Protein AF-A0ABD4UKK7-F1 (afdb_monomer)

Sequence (239 aa):
MRRLYPVPFRMIEEGQQFKKWQWIEVRVEKANKDHRPESHKLYVDTISCGDVIDTKKEWATRWEWLGKIPTFDSFDAVEAGRLGDSLSIALLRPKRLLGLEITKARNQEWTEEEKDKLMREQMQGDLFSEAEAKRQVVGLRKVPFDFYYRYVCDTPEGEKEHKHKIVDWEAGALFWNCRRSHGVTWEAPFRAKLEESLGGKDLMFLMGNQHRFQDQWLIISLVYPPKRKQVEVGQGLLF

Solvent-accessible surface area (backbone atoms only — not comparable to full-atom values): 13974 Å² total; per-residue (Å²): 128,76,42,70,54,88,71,60,67,89,74,50,56,78,81,46,62,74,58,90,57,42,44,68,48,62,51,69,45,78,38,90,90,44,87,53,90,38,37,23,38,67,46,74,93,51,40,40,68,57,62,66,63,58,64,62,79,73,27,51,71,49,46,64,58,54,70,72,43,60,70,36,50,28,69,68,58,52,51,50,37,29,76,74,70,63,49,53,62,34,36,38,35,54,73,41,80,75,46,78,46,79,44,76,29,96,61,43,61,82,48,71,70,56,50,54,49,50,38,58,58,52,38,65,79,76,80,50,55,73,69,59,33,50,56,52,58,74,68,58,80,60,66,45,52,42,42,27,42,34,30,30,20,57,48,99,93,40,82,43,80,48,74,39,43,54,68,26,64,67,59,55,53,46,48,54,50,28,36,70,77,47,48,93,62,19,61,60,68,43,44,45,58,75,56,59,70,41,76,74,31,48,56,30,32,36,36,33,40,38,92,92,44,63,89,46,62,28,29,52,34,86,44,61,51,62,59,75,76,79,75,78,78,70,91,74,80,95,124

pLDDT: mean 87.72, std 12.03, range [37.38, 97.81]

Nearest PDB structures (foldseek):
  4gop-assembly2_Z  TM=3.112E-01  e=4.655E-03  Mycosarcoma maydis
  1l1o-assembly1_C  TM=4.024E-01  e=1.567E-01  Homo sapiens
  8rk2-assembly1_A  TM=3.736E-01  e=7.830E-01  Homo sapiens
  4p2j-assembly2_B  TM=4.255E-01  e=5.273E+00  Mus musculus
  9g6k-assembly1_LM  TM=1.907E-01  e=2.289E+00  Toxoplasma gondii

Organism: NCBI:txid95486

Secondary structure (DSSP, 8-state):
--EEPPP-TTTS-GGG---TTEEEE--EEE-TT---TTEEEE-GGG-EEEEE---HHHHHHHHHHHTTS-EES-HHHHHHHHHHH---EEEE--SEEEEEEEEE-SSSS--HHHHHHHHHHHTTTS-S-HHHHHHHHHTPPPPSEEEEEEEEEEETTEEEEEEEEE--HHHHHHHHHHHHHHGGGTHHHHHHHHTGGGTTB--EEEEEE-SS-TT-EEEEEEE-PBPPPP---------

Structure (mmCIF, N/CA/C/O backbone):
data_AF-A0ABD4UKK7-F1
#
_entry.id   AF-A0ABD4UKK7-F1
#
loop_
_atom_site.group_PDB
_atom_site.id
_atom_site.type_symbol
_atom_site.label_atom_id
_atom_site.label_alt_id
_atom_site.label_comp_id
_atom_site.label_asym_id
_atom_site.label_entity_id
_atom_site.label_seq_id
_atom_site.pdbx_PDB_ins_code
_atom_site.Cartn_x
_atom_site.Cartn_y
_atom_site.Cartn_z
_atom_site.occupancy
_atom_site.B_iso_or_equiv
_atom_site.auth_seq_id
_atom_site.auth_comp_id
_atom_site.auth_asym_id
_atom_site.auth_atom_id
_atom_site.pdbx_PDB_model_num
ATOM 1 N N . MET A 1 1 ? -13.035 -8.186 -11.129 1.00 82.75 1 MET A N 1
ATOM 2 C CA . MET A 1 1 ? -12.421 -7.669 -9.883 1.00 82.75 1 MET A CA 1
ATOM 3 C C . MET A 1 1 ? -13.412 -6.753 -9.171 1.00 82.75 1 MET A C 1
ATOM 5 O O . MET A 1 1 ? -14.257 -6.178 -9.847 1.00 82.75 1 MET A O 1
ATOM 9 N N . ARG A 1 2 ? -13.346 -6.633 -7.840 1.00 86.75 2 ARG A N 1
ATOM 10 C CA . ARG A 1 2 ? -14.145 -5.685 -7.045 1.00 86.75 2 ARG A CA 1
ATOM 11 C C . ARG A 1 2 ? -13.208 -4.852 -6.165 1.00 86.75 2 ARG A C 1
ATOM 13 O O . ARG A 1 2 ? -12.260 -5.403 -5.614 1.00 86.75 2 ARG A O 1
ATOM 20 N N . ARG A 1 3 ? -13.479 -3.555 -6.032 1.00 88.06 3 ARG A N 1
ATOM 21 C CA . ARG A 1 3 ? -12.859 -2.645 -5.066 1.00 88.06 3 ARG A CA 1
ATOM 22 C C . ARG A 1 3 ? -13.890 -2.345 -3.996 1.00 88.06 3 ARG A C 1
ATOM 24 O O . ARG A 1 3 ? -14.946 -1.787 -4.285 1.00 88.06 3 ARG A O 1
ATOM 31 N N . LEU A 1 4 ? -13.583 -2.737 -2.772 1.00 89.06 4 LEU A N 1
ATOM 32 C CA . LEU A 1 4 ? -14.431 -2.434 -1.633 1.00 89.06 4 LEU A CA 1
ATOM 33 C C . LEU A 1 4 ? -14.040 -1.068 -1.071 1.00 89.06 4 LEU A C 1
ATOM 35 O O . LEU A 1 4 ? -12.865 -0.690 -1.087 1.00 89.06 4 LEU A O 1
ATOM 39 N N . TYR A 1 5 ? -15.034 -0.318 -0.607 1.00 85.94 5 TYR A N 1
ATOM 40 C CA . TYR A 1 5 ? -14.802 0.879 0.192 1.00 85.94 5 TYR A CA 1
ATOM 41 C C . TYR A 1 5 ? -13.987 0.531 1.448 1.00 85.94 5 TYR A C 1
ATOM 43 O O . TYR A 1 5 ? -13.983 -0.631 1.867 1.00 85.94 5 TYR A O 1
ATOM 51 N N . PRO A 1 6 ? -13.267 1.508 2.034 1.00 84.31 6 PRO A N 1
ATOM 52 C CA . PRO A 1 6 ? -12.451 1.265 3.216 1.00 84.31 6 PRO A CA 1
ATOM 53 C C . PRO A 1 6 ? -13.247 0.563 4.317 1.00 84.31 6 PRO A C 1
ATOM 55 O O . PRO A 1 6 ? -14.305 1.033 4.726 1.00 84.31 6 PRO A O 1
ATOM 58 N N . VAL A 1 7 ? -12.722 -0.565 4.790 1.00 84.75 7 VAL A N 1
ATOM 59 C CA . VAL A 1 7 ? -13.310 -1.311 5.902 1.00 84.75 7 VAL A CA 1
ATOM 60 C C . VAL A 1 7 ? -12.821 -0.672 7.204 1.00 84.75 7 VAL A C 1
ATOM 62 O O . VAL A 1 7 ? -11.601 -0.556 7.371 1.00 84.75 7 VAL A O 1
ATOM 65 N N . PRO A 1 8 ? -13.702 -0.288 8.148 1.00 82.50 8 PRO A N 1
ATOM 66 C CA . PRO A 1 8 ? -13.316 0.132 9.496 1.00 82.50 8 PRO A CA 1
ATOM 67 C C . PRO A 1 8 ? -12.806 -1.075 10.308 1.00 82.50 8 PRO A C 1
ATOM 69 O O . PRO A 1 8 ? -13.387 -1.491 11.301 1.00 82.50 8 PRO A O 1
ATOM 72 N N . PHE A 1 9 ? -11.684 -1.654 9.879 1.00 84.75 9 PHE A N 1
ATOM 73 C CA . PHE A 1 9 ? -11.181 -2.968 10.294 1.00 84.75 9 PHE A CA 1
ATOM 74 C C . PHE A 1 9 ? -10.892 -3.098 11.798 1.00 84.75 9 PHE A C 1
ATOM 76 O O . PHE A 1 9 ? -10.851 -4.198 12.327 1.00 84.75 9 PHE A O 1
ATOM 83 N N . ARG A 1 10 ? -10.690 -1.984 12.510 1.00 79.56 10 ARG A N 1
ATOM 84 C CA . ARG A 1 10 ? -10.499 -1.988 13.974 1.00 79.56 10 ARG A CA 1
ATOM 85 C C . ARG A 1 10 ? -11.805 -2.069 14.765 1.00 79.56 10 ARG A C 1
ATOM 87 O O . ARG A 1 10 ? -11.752 -2.273 15.971 1.00 79.56 10 ARG A O 1
ATOM 94 N N . MET A 1 11 ? -12.931 -1.810 14.107 1.00 77.44 11 MET A N 1
ATOM 95 C CA . MET A 1 11 ? -14.256 -1.726 14.721 1.00 77.44 11 MET A CA 1
ATOM 96 C C . MET A 1 11 ? -15.079 -2.990 14.484 1.00 77.44 11 MET A C 1
ATOM 98 O O . MET A 1 11 ? -16.043 -3.222 15.199 1.00 77.44 11 MET A O 1
ATOM 102 N N . ILE A 1 12 ? -14.697 -3.805 13.499 1.00 82.19 12 ILE A N 1
ATOM 103 C CA . ILE A 1 12 ? -15.350 -5.089 13.242 1.00 82.19 12 ILE A CA 1
ATOM 104 C C . ILE A 1 12 ? -14.977 -6.100 14.331 1.00 82.19 12 ILE A C 1
ATOM 106 O O . ILE A 1 12 ? -13.854 -6.081 14.854 1.00 82.19 12 ILE A O 1
ATOM 110 N N . GLU A 1 13 ? -15.922 -6.982 14.649 1.00 79.81 13 GLU A N 1
ATOM 111 C CA . GLU A 1 13 ? -15.752 -8.030 15.653 1.00 79.81 13 GLU A CA 1
ATOM 112 C C . GLU A 1 13 ? -14.561 -8.937 15.311 1.00 79.81 13 GLU A C 1
ATOM 114 O O . GLU A 1 13 ? -14.240 -9.155 14.142 1.00 79.81 13 GLU A O 1
ATOM 119 N N . GLU A 1 14 ? -13.897 -9.494 16.326 1.00 74.38 14 GLU A N 1
ATOM 120 C CA . GLU A 1 14 ? -12.661 -10.270 16.137 1.00 74.38 14 GLU A CA 1
ATOM 121 C C . GLU A 1 14 ? -12.851 -11.467 15.183 1.00 74.38 14 GLU A C 1
ATOM 123 O O . GLU A 1 14 ? -11.971 -11.755 14.374 1.00 74.38 14 GLU A O 1
ATOM 128 N N . GLY A 1 15 ? -14.030 -12.102 15.188 1.00 78.38 15 GLY A N 1
ATOM 129 C CA . GLY A 1 15 ? -14.378 -13.191 14.263 1.00 78.38 15 GLY A CA 1
ATOM 130 C C . GLY A 1 15 ? -14.580 -12.760 12.802 1.00 78.38 15 GLY A C 1
ATOM 131 O O . GLY A 1 15 ? -14.523 -13.596 11.901 1.00 78.38 15 GLY A O 1
ATOM 132 N N . GLN A 1 16 ? -14.777 -11.464 12.556 1.00 84.81 16 GLN A N 1
ATOM 133 C CA . GLN A 1 16 ? -14.992 -10.873 11.230 1.00 84.81 16 GLN A CA 1
ATOM 134 C C . GLN A 1 16 ? -13.714 -10.240 10.658 1.00 84.81 16 GLN A C 1
ATOM 136 O O . GLN A 1 16 ? -13.678 -9.827 9.497 1.00 84.81 16 GLN A O 1
ATOM 141 N N . GLN A 1 17 ? -12.639 -10.173 11.450 1.00 90.19 17 GLN A N 1
ATOM 142 C CA . GLN A 1 17 ? -11.341 -9.688 10.993 1.00 90.19 17 GLN A CA 1
ATOM 143 C C . GLN A 1 17 ? -10.663 -10.720 10.088 1.00 90.19 17 GLN A C 1
ATOM 145 O O . GLN A 1 17 ? -10.325 -11.831 10.494 1.00 90.19 17 GLN A O 1
ATOM 150 N N . PHE A 1 18 ? -10.419 -10.321 8.844 1.00 92.31 18 PHE A N 1
ATOM 151 C CA . PHE A 1 18 ? -9.790 -11.152 7.822 1.00 92.31 18 PHE A CA 1
ATOM 152 C C . PHE A 1 18 ? -8.331 -10.764 7.560 1.00 92.31 18 PHE A C 1
ATOM 154 O O . PHE A 1 18 ? -7.875 -9.651 7.822 1.00 92.31 18 PHE A O 1
ATOM 161 N N . LYS A 1 19 ? -7.572 -11.696 6.988 1.00 91.19 19 LYS A N 1
ATOM 162 C CA . LYS A 1 19 ? -6.157 -11.522 6.642 1.00 91.19 19 LYS A CA 1
ATOM 163 C C . LYS A 1 19 ? -5.991 -11.195 5.158 1.00 91.19 19 LYS A C 1
ATOM 165 O O . LYS A 1 19 ? -6.833 -11.523 4.323 1.00 91.19 19 LYS A O 1
ATOM 170 N N . LYS A 1 20 ? -4.849 -10.599 4.798 1.00 90.69 20 LYS A N 1
ATOM 171 C CA . LYS A 1 20 ? -4.421 -10.501 3.393 1.00 90.69 20 LYS A CA 1
ATOM 172 C C . LYS A 1 20 ? -4.344 -11.918 2.813 1.00 90.69 20 LYS A C 1
ATOM 174 O O . LYS A 1 20 ? -3.756 -12.793 3.446 1.00 90.69 20 LYS A O 1
ATOM 179 N N . TRP A 1 21 ? -4.888 -12.117 1.611 1.00 93.44 21 TRP A N 1
ATOM 180 C CA . TRP A 1 21 ? -5.013 -13.435 0.972 1.00 93.44 21 TRP A CA 1
ATOM 181 C C . TRP A 1 21 ? -5.929 -14.411 1.720 1.00 93.44 21 TRP A C 1
ATOM 183 O O . TRP A 1 21 ? -5.573 -15.570 1.902 1.00 93.44 21 TRP A O 1
ATOM 193 N N . GLN A 1 22 ? -7.111 -13.963 2.133 1.00 94.94 22 GLN A N 1
ATOM 194 C CA . GLN A 1 22 ? -8.144 -14.817 2.714 1.00 94.94 22 GLN A CA 1
ATOM 195 C C . GLN A 1 22 ? -9.453 -14.658 1.949 1.00 94.94 22 GLN A C 1
ATOM 197 O O . GLN A 1 22 ? -9.801 -13.551 1.534 1.00 94.94 22 GLN A O 1
ATOM 202 N N . TRP A 1 23 ? -10.163 -15.764 1.753 1.00 95.12 23 TRP A N 1
ATOM 203 C CA . TRP A 1 23 ? -11.525 -15.724 1.248 1.00 95.12 23 TRP A CA 1
ATOM 204 C C . TRP A 1 23 ? -12.441 -15.048 2.256 1.00 95.12 23 TRP A C 1
ATOM 206 O O . TRP A 1 23 ? -12.382 -15.340 3.448 1.00 95.12 23 TRP A O 1
ATOM 216 N N . ILE A 1 24 ? -13.303 -14.167 1.761 1.00 94.62 24 ILE A N 1
ATOM 217 C CA . ILE A 1 24 ? -14.408 -13.622 2.538 1.00 94.62 24 ILE A CA 1
ATOM 218 C C . ILE A 1 24 ? -15.692 -13.755 1.733 1.00 94.62 24 ILE A C 1
ATOM 220 O O . ILE A 1 24 ? -15.701 -13.530 0.519 1.00 94.62 24 ILE A O 1
ATOM 224 N N . GLU A 1 25 ? -16.768 -14.093 2.422 1.00 95.31 25 GLU A N 1
ATOM 225 C CA . GLU A 1 25 ? -18.124 -13.888 1.941 1.00 95.31 25 GLU A CA 1
ATOM 226 C C . GLU A 1 25 ? -18.667 -12.633 2.618 1.00 95.31 25 GLU A C 1
ATOM 228 O O . GLU A 1 25 ? -18.529 -12.461 3.827 1.00 95.31 25 GLU A O 1
ATOM 233 N N . VAL A 1 26 ? -19.205 -11.705 1.830 1.00 94.06 26 VAL A N 1
ATOM 234 C CA . VAL A 1 26 ? -19.702 -10.429 2.344 1.00 94.06 26 VAL A CA 1
ATOM 235 C C . VAL A 1 26 ? -20.765 -9.879 1.409 1.00 94.06 26 VAL A C 1
ATOM 237 O O . VAL A 1 26 ? -20.642 -9.956 0.181 1.00 94.06 26 VAL A O 1
ATOM 240 N N . ARG A 1 27 ? -21.814 -9.289 1.982 1.00 93.62 27 ARG A N 1
ATOM 241 C CA . ARG A 1 27 ? -22.816 -8.570 1.203 1.00 93.62 27 ARG A CA 1
ATOM 242 C C . ARG A 1 27 ? -22.232 -7.243 0.734 1.00 93.62 27 ARG A C 1
ATOM 244 O O . ARG A 1 27 ? -21.638 -6.495 1.511 1.00 93.62 27 ARG A O 1
ATOM 251 N N . VAL A 1 28 ? -22.446 -6.931 -0.539 1.00 93.19 28 VAL A N 1
ATOM 252 C CA . VAL A 1 28 ? -21.979 -5.686 -1.149 1.00 93.19 28 VAL A CA 1
ATOM 253 C C . VAL A 1 28 ? -23.100 -4.976 -1.890 1.00 93.19 28 VAL A C 1
ATOM 255 O O . VAL A 1 28 ? -23.977 -5.617 -2.465 1.00 93.19 28 VAL A O 1
ATOM 258 N N . GLU A 1 29 ? -23.038 -3.649 -1.915 1.00 91.94 29 GLU A N 1
ATOM 259 C CA . GLU A 1 29 ? -23.894 -2.796 -2.740 1.00 91.94 29 GLU A CA 1
ATOM 260 C C . GLU A 1 29 ? -23.041 -1.942 -3.683 1.00 91.94 29 GLU A C 1
ATOM 262 O O . GLU A 1 29 ? -21.890 -1.599 -3.384 1.00 91.94 29 GLU A O 1
ATOM 267 N N . LYS A 1 30 ? -23.584 -1.590 -4.851 1.00 90.75 30 LYS A N 1
ATOM 268 C CA . LYS A 1 30 ? -22.881 -0.713 -5.789 1.00 90.75 30 LYS A CA 1
ATOM 269 C C . LYS A 1 30 ? -22.710 0.675 -5.162 1.00 90.75 30 LYS A C 1
ATOM 271 O O . LYS A 1 30 ? -23.630 1.215 -4.558 1.00 90.75 30 LYS A O 1
ATOM 276 N N . ALA A 1 31 ? -21.522 1.263 -5.293 1.00 87.38 31 ALA A N 1
ATOM 277 C CA . ALA A 1 31 ? -21.276 2.593 -4.755 1.00 87.38 31 ALA A CA 1
ATOM 278 C C . ALA A 1 31 ? -21.966 3.676 -5.605 1.00 87.38 31 ALA A C 1
ATOM 280 O O . ALA A 1 31 ? -21.637 3.855 -6.772 1.00 87.38 31 ALA A O 1
ATOM 281 N N . ASN A 1 32 ? -22.870 4.452 -5.001 1.00 83.69 32 ASN A N 1
ATOM 282 C CA . ASN A 1 32 ? -23.632 5.489 -5.719 1.00 83.69 32 ASN A CA 1
ATOM 283 C C . ASN A 1 32 ? -22.814 6.740 -6.071 1.00 83.69 32 ASN A C 1
ATOM 285 O O . ASN A 1 32 ? -23.215 7.522 -6.923 1.00 83.69 32 ASN A O 1
ATOM 289 N N . LYS A 1 33 ? -21.703 6.977 -5.363 1.00 83.62 33 LYS A N 1
ATOM 290 C CA . LYS A 1 33 ? -20.885 8.193 -5.512 1.00 83.62 33 LYS A CA 1
ATOM 291 C C . LYS A 1 33 ? -19.563 7.948 -6.230 1.00 83.62 33 LYS A C 1
ATOM 293 O O . LYS A 1 33 ? -18.830 8.907 -6.408 1.00 83.62 33 LYS A O 1
ATOM 298 N N . ASP A 1 34 ? -19.262 6.701 -6.587 1.00 83.12 34 ASP A N 1
ATOM 299 C CA . ASP A 1 34 ? -18.015 6.298 -7.231 1.00 83.12 34 ASP A CA 1
ATOM 300 C C . ASP A 1 34 ? -18.321 5.483 -8.485 1.00 83.12 34 ASP A C 1
ATOM 302 O O . ASP A 1 34 ? -18.739 4.326 -8.417 1.00 83.12 34 ASP A O 1
ATOM 306 N N . HIS A 1 35 ? -18.119 6.127 -9.634 1.00 82.25 35 HIS A N 1
ATOM 307 C CA . HIS A 1 35 ? -18.494 5.617 -10.951 1.00 82.25 35 HIS A CA 1
ATOM 308 C C . HIS A 1 35 ? -17.575 4.505 -11.465 1.00 82.25 35 HIS A C 1
ATOM 310 O O . HIS A 1 35 ? -17.851 3.926 -12.514 1.00 82.25 35 HIS A O 1
ATOM 316 N N . ARG A 1 36 ? -16.500 4.172 -10.741 1.00 85.38 36 ARG A N 1
ATOM 317 C CA . ARG A 1 36 ? -15.620 3.072 -11.133 1.00 85.38 36 ARG A CA 1
ATOM 318 C C . ARG A 1 36 ? -16.396 1.748 -11.107 1.00 85.38 36 ARG A C 1
ATOM 320 O O . ARG A 1 36 ? -17.086 1.457 -10.118 1.00 85.38 36 ARG A O 1
ATOM 327 N N . PRO A 1 37 ? -16.349 0.928 -12.171 1.00 79.88 37 PRO A N 1
ATOM 328 C CA . PRO A 1 37 ? -17.217 -0.245 -12.328 1.00 79.88 37 PRO A CA 1
ATOM 329 C C . PRO A 1 37 ? -17.016 -1.289 -11.220 1.00 79.88 37 PRO A C 1
ATOM 331 O O . PRO A 1 37 ? -17.957 -1.973 -10.805 1.00 79.88 37 PRO A O 1
ATOM 334 N N . GLU A 1 38 ? -15.822 -1.352 -10.649 1.00 85.19 38 GLU A N 1
ATOM 335 C CA . GLU A 1 38 ? -15.450 -2.261 -9.580 1.00 85.19 38 GLU A CA 1
ATOM 336 C C . GLU A 1 38 ? -15.785 -1.747 -8.170 1.00 85.19 38 GLU A C 1
ATOM 338 O O . GLU A 1 38 ? -15.781 -2.561 -7.248 1.00 85.19 38 GLU A O 1
ATOM 343 N N . SER A 1 39 ? -16.131 -0.466 -7.980 1.00 89.38 39 SER A N 1
ATOM 344 C CA . SER A 1 39 ? -16.380 0.132 -6.656 1.00 89.38 39 SER A CA 1
ATOM 345 C C . SER A 1 39 ? -17.702 -0.298 -6.019 1.00 89.38 39 SER A C 1
ATOM 347 O O . SER A 1 39 ? -18.772 -0.122 -6.612 1.00 89.38 39 SER A O 1
ATOM 349 N N . HIS A 1 40 ? -17.615 -0.851 -4.808 1.00 91.50 40 HIS A N 1
ATOM 350 C CA . HIS A 1 40 ? -18.738 -1.339 -4.004 1.00 91.50 40 HIS A CA 1
ATOM 351 C C . HIS A 1 40 ? -18.561 -0.944 -2.539 1.00 91.50 40 HIS A C 1
ATOM 353 O O . HIS A 1 40 ? -17.442 -0.914 -2.024 1.00 91.50 40 HIS A O 1
ATOM 359 N N . LYS A 1 41 ? -19.670 -0.688 -1.853 1.00 89.38 41 LYS A N 1
ATOM 360 C CA . LYS A 1 41 ? -19.700 -0.669 -0.391 1.00 89.38 41 LYS A CA 1
ATOM 361 C C . LYS A 1 41 ? -19.977 -2.076 0.122 1.00 89.38 41 LYS A C 1
ATOM 363 O O . LYS A 1 41 ? -20.521 -2.906 -0.605 1.00 89.38 41 LYS A O 1
ATOM 368 N N . LEU A 1 42 ? -19.594 -2.329 1.362 1.00 89.31 42 LEU A N 1
ATOM 369 C CA . LEU A 1 42 ? -19.778 -3.607 2.034 1.00 89.31 42 LEU A CA 1
ATOM 370 C C . LEU A 1 42 ? -20.538 -3.414 3.345 1.00 89.31 42 LEU A C 1
ATOM 372 O O . LEU A 1 42 ? -20.393 -2.377 3.990 1.00 89.31 42 LEU A O 1
ATOM 376 N N . TYR A 1 43 ? -21.295 -4.434 3.735 1.00 88.44 43 TYR A N 1
ATOM 377 C CA . TYR A 1 43 ? -21.940 -4.518 5.044 1.00 88.44 43 TYR A CA 1
ATOM 378 C C . TYR A 1 43 ? -21.038 -5.341 5.961 1.00 88.44 43 TYR A C 1
ATOM 380 O O . TYR A 1 43 ? -20.931 -6.559 5.806 1.00 88.44 43 TYR A O 1
ATOM 388 N N . VAL A 1 44 ? -20.287 -4.667 6.833 1.00 86.38 44 VAL A N 1
ATOM 389 C CA . VAL A 1 44 ? -19.189 -5.301 7.583 1.00 86.38 44 VAL A CA 1
ATOM 390 C C . VAL A 1 44 ? -19.667 -6.349 8.591 1.00 86.38 44 VAL A C 1
ATOM 392 O O . VAL A 1 44 ? -18.958 -7.317 8.835 1.00 86.38 44 VAL A O 1
ATOM 395 N N . ASP A 1 45 ? -20.894 -6.207 9.084 1.00 85.81 45 ASP A N 1
ATOM 396 C CA . ASP A 1 45 ? -21.615 -7.160 9.933 1.00 85.81 45 ASP A CA 1
ATOM 397 C C . ASP A 1 45 ? -21.946 -8.483 9.220 1.00 85.81 45 ASP A C 1
ATOM 399 O O . ASP A 1 45 ? -22.286 -9.469 9.867 1.00 85.81 45 ASP A O 1
ATOM 403 N N . THR A 1 46 ? -21.813 -8.534 7.891 1.00 90.81 46 THR A N 1
ATOM 404 C CA . THR A 1 46 ? -22.062 -9.737 7.079 1.00 90.81 46 THR A CA 1
ATOM 405 C C . THR A 1 46 ? -20.792 -10.484 6.678 1.00 90.81 46 THR A C 1
ATOM 407 O O . THR A 1 46 ? -20.872 -11.445 5.914 1.00 90.81 46 THR A O 1
ATOM 410 N N . ILE A 1 47 ? -19.619 -10.038 7.141 1.00 92.44 47 ILE A N 1
ATOM 411 C CA . ILE A 1 47 ? -18.347 -10.671 6.787 1.00 92.44 47 ILE A CA 1
ATOM 412 C C . ILE A 1 47 ? -18.267 -12.058 7.430 1.00 92.44 47 ILE A C 1
ATOM 414 O O . ILE A 1 47 ? -18.342 -12.199 8.649 1.00 92.44 47 ILE A O 1
ATOM 418 N N . SER A 1 48 ? -18.037 -13.065 6.592 1.00 93.75 48 SER A N 1
ATOM 419 C CA . SER A 1 48 ? -17.672 -14.421 6.991 1.00 93.75 48 SER A CA 1
ATOM 420 C C . SER A 1 48 ? -16.309 -14.781 6.406 1.00 93.75 48 SER A C 1
ATOM 422 O O . SER A 1 48 ? -16.080 -14.661 5.199 1.00 93.75 48 SER A O 1
ATOM 424 N N . CYS A 1 49 ? -15.386 -15.196 7.270 1.00 95.06 49 CYS A N 1
ATOM 425 C CA . CYS A 1 49 ? -14.017 -15.535 6.902 1.00 95.06 49 CYS A CA 1
ATOM 426 C C . CYS A 1 49 ? -13.909 -17.001 6.465 1.00 95.06 49 CYS A C 1
ATOM 428 O O . CYS A 1 49 ? -14.191 -17.910 7.242 1.00 95.06 49 CYS A O 1
ATOM 430 N N . GLY A 1 50 ? -13.436 -17.225 5.242 1.00 94.56 50 GLY A N 1
ATOM 431 C CA . GLY A 1 50 ? -13.110 -18.545 4.709 1.00 94.56 50 GLY A CA 1
ATOM 432 C C . GLY A 1 50 ? -11.616 -18.863 4.783 1.00 94.56 50 GLY A C 1
ATOM 433 O O . GLY A 1 50 ? -10.864 -18.315 5.599 1.00 94.56 50 GLY A O 1
ATOM 434 N N . ASP A 1 51 ? -11.176 -19.743 3.885 1.00 95.25 51 ASP A N 1
ATOM 435 C CA . ASP A 1 51 ? -9.800 -20.230 3.843 1.00 95.25 51 ASP A CA 1
ATOM 436 C C . ASP A 1 51 ? -8.784 -19.156 3.441 1.00 95.25 51 ASP A C 1
ATOM 438 O O . ASP A 1 51 ? -9.023 -18.290 2.593 1.00 95.25 51 ASP A O 1
ATOM 442 N N . VAL A 1 52 ? -7.587 -19.255 4.020 1.00 95.69 52 VAL A N 1
ATOM 443 C CA . VAL A 1 52 ? -6.428 -18.455 3.614 1.00 95.69 52 VAL A CA 1
ATOM 444 C C . VAL A 1 52 ? -5.804 -19.077 2.368 1.00 95.69 52 VAL A C 1
ATOM 446 O O . VAL A 1 52 ? -5.431 -20.248 2.360 1.00 95.69 52 VAL A O 1
ATOM 449 N N . ILE A 1 53 ? -5.615 -18.268 1.328 1.00 94.00 53 ILE A N 1
ATOM 450 C CA . ILE A 1 53 ? -4.854 -18.647 0.140 1.00 94.00 53 ILE A CA 1
ATOM 451 C C . ILE A 1 53 ? -3.375 -18.674 0.533 1.00 94.00 53 ILE A C 1
ATOM 453 O O . ILE A 1 53 ? -2.723 -17.632 0.689 1.00 94.00 53 ILE A O 1
ATOM 457 N N . ASP A 1 54 ? -2.851 -19.879 0.740 1.00 91.81 54 ASP A N 1
ATOM 458 C CA . ASP A 1 54 ? -1.492 -20.078 1.227 1.00 91.81 54 ASP A CA 1
ATOM 459 C C . ASP A 1 54 ? -0.413 -19.719 0.183 1.00 91.81 54 ASP A C 1
ATOM 461 O O . ASP A 1 54 ? -0.685 -19.339 -0.958 1.00 91.81 54 ASP A O 1
ATOM 465 N N . THR A 1 55 ? 0.843 -19.731 0.624 1.00 90.00 55 THR A N 1
ATOM 466 C CA . THR A 1 55 ? 2.020 -19.405 -0.191 1.00 90.00 55 THR A CA 1
ATOM 467 C C . THR A 1 55 ? 2.749 -20.645 -0.712 1.00 90.00 55 THR A C 1
ATOM 469 O O . THR A 1 55 ? 3.850 -20.509 -1.257 1.00 90.00 55 THR A O 1
ATOM 472 N N . LYS A 1 56 ? 2.188 -21.852 -0.538 1.00 88.00 56 LYS A N 1
ATOM 473 C CA . LYS A 1 56 ? 2.842 -23.107 -0.932 1.00 88.00 56 LYS A CA 1
ATOM 474 C C . LYS A 1 56 ? 3.044 -23.153 -2.444 1.00 88.00 56 LYS A C 1
ATOM 476 O O . LYS A 1 56 ? 2.399 -22.430 -3.203 1.00 88.00 56 LYS A O 1
ATOM 481 N N . LYS A 1 57 ? 3.965 -24.026 -2.870 1.00 86.19 57 LYS A N 1
ATOM 482 C CA . LYS A 1 57 ? 4.340 -24.205 -4.284 1.00 86.19 57 LYS A CA 1
ATOM 483 C C . LYS A 1 57 ? 4.629 -22.858 -4.964 1.00 86.19 57 LYS A C 1
ATOM 485 O O . LYS A 1 57 ? 4.054 -22.548 -5.999 1.00 86.19 57 LYS A O 1
ATOM 490 N N . GLU A 1 58 ? 5.453 -22.029 -4.318 1.00 85.31 58 GLU A N 1
ATOM 491 C CA . GLU A 1 58 ? 5.874 -20.724 -4.852 1.00 85.31 58 GLU A CA 1
ATOM 492 C C . GLU A 1 58 ? 4.695 -19.821 -5.261 1.00 85.31 58 GLU A C 1
ATOM 494 O O . GLU A 1 58 ? 4.698 -19.207 -6.327 1.00 85.31 58 GLU A O 1
ATOM 499 N N . TRP A 1 59 ? 3.674 -19.734 -4.399 1.00 90.75 59 TRP A N 1
ATOM 500 C CA . TRP A 1 59 ? 2.473 -18.916 -4.618 1.00 90.75 59 TRP A CA 1
ATOM 501 C C . TRP A 1 59 ? 1.580 -19.379 -5.783 1.00 90.75 59 TRP A C 1
ATOM 503 O O . TRP A 1 59 ? 0.819 -18.563 -6.300 1.00 90.75 59 TRP A O 1
ATOM 513 N N . ALA A 1 60 ? 1.622 -20.651 -6.197 1.00 89.25 60 ALA A N 1
ATOM 514 C CA . ALA A 1 60 ? 0.845 -21.161 -7.337 1.00 89.25 60 ALA A CA 1
ATOM 515 C C . ALA A 1 60 ? -0.623 -20.682 -7.344 1.00 89.25 60 ALA A C 1
ATOM 517 O O . ALA A 1 60 ? -1.044 -20.024 -8.293 1.00 89.25 60 ALA A O 1
ATOM 518 N N . THR A 1 61 ? -1.362 -20.891 -6.249 1.00 91.19 61 THR A N 1
ATOM 519 C CA . THR A 1 61 ? -2.771 -20.475 -6.144 1.00 91.19 61 THR A CA 1
ATOM 520 C C . THR A 1 61 ? -2.937 -18.955 -6.133 1.00 91.19 61 THR A C 1
ATOM 522 O O . THR A 1 61 ? -3.848 -18.419 -6.753 1.00 91.19 61 THR A O 1
ATOM 525 N N . ARG A 1 62 ? -2.050 -18.214 -5.454 1.00 93.94 62 ARG A N 1
ATOM 526 C CA . ARG A 1 62 ? -2.112 -16.740 -5.433 1.00 93.94 62 ARG A CA 1
ATOM 527 C C . ARG A 1 62 ? -1.904 -16.157 -6.824 1.00 93.94 62 ARG A C 1
ATOM 529 O O . ARG A 1 62 ? -2.564 -15.189 -7.191 1.00 93.94 62 ARG A O 1
ATOM 536 N N . TRP A 1 63 ? -1.018 -16.763 -7.604 1.00 91.31 63 TRP A N 1
ATOM 537 C CA . TRP A 1 63 ? -0.744 -16.350 -8.969 1.00 91.31 63 TRP A CA 1
ATOM 538 C C . TRP A 1 63 ? -1.944 -16.489 -9.905 1.00 91.31 63 TRP A C 1
ATOM 540 O O . TRP A 1 63 ? -2.106 -15.637 -10.774 1.00 91.31 63 TRP A O 1
ATOM 550 N N . GLU A 1 64 ? -2.793 -17.503 -9.729 1.00 91.88 64 GLU A N 1
ATOM 551 C CA . GLU A 1 64 ? -4.040 -17.629 -10.500 1.00 91.88 64 GLU A CA 1
ATOM 552 C C . GLU A 1 64 ? -4.941 -16.401 -10.317 1.00 91.88 64 GLU A C 1
ATOM 554 O O . GLU A 1 64 ? -5.613 -15.967 -11.251 1.00 91.88 64 GLU A O 1
ATOM 559 N N . TRP A 1 65 ? -4.931 -15.805 -9.122 1.00 91.81 65 TRP A N 1
ATOM 560 C CA . TRP A 1 65 ? -5.685 -14.589 -8.821 1.00 91.81 65 TRP A CA 1
ATOM 561 C C . TRP A 1 65 ? -4.959 -13.320 -9.262 1.00 91.81 65 TRP A C 1
ATOM 563 O O . TRP A 1 65 ? -5.608 -12.421 -9.792 1.00 91.81 65 TRP A O 1
ATOM 573 N N . LEU A 1 66 ? -3.629 -13.256 -9.120 1.00 92.00 66 LEU A N 1
ATOM 574 C CA . LEU A 1 66 ? -2.833 -12.151 -9.673 1.00 92.00 66 LEU A CA 1
ATOM 575 C C . LEU A 1 66 ? -2.981 -12.058 -11.195 1.00 92.00 66 LEU A C 1
ATOM 577 O O . LEU A 1 66 ? -3.109 -10.962 -11.725 1.00 92.00 66 LEU A O 1
ATOM 581 N N . GLY A 1 67 ? -3.045 -13.195 -11.893 1.00 91.50 67 GLY A N 1
ATOM 582 C CA . GLY A 1 67 ? -3.237 -13.244 -13.344 1.00 91.50 67 GLY A CA 1
ATOM 583 C C . GLY A 1 67 ? -4.593 -12.715 -13.821 1.00 91.50 67 GLY A C 1
ATOM 584 O O . GLY A 1 67 ? -4.748 -12.427 -15.002 1.00 91.50 67 GLY A O 1
ATOM 585 N N . LYS A 1 68 ? -5.573 -12.544 -12.922 1.00 92.31 68 LYS A N 1
ATOM 586 C CA . LYS A 1 68 ? -6.872 -11.916 -13.231 1.00 92.31 68 LYS A CA 1
ATOM 587 C C . LYS A 1 68 ? -6.836 -10.390 -13.115 1.00 92.31 68 LYS A C 1
ATOM 589 O O . LYS A 1 68 ? -7.850 -9.740 -13.370 1.00 92.31 68 LYS A O 1
ATOM 594 N N . ILE A 1 69 ? -5.713 -9.818 -12.678 1.00 93.12 69 ILE A N 1
ATOM 595 C CA . ILE A 1 69 ? -5.506 -8.373 -12.601 1.00 93.12 69 ILE A CA 1
ATOM 596 C C . ILE A 1 69 ? -4.816 -7.917 -13.894 1.00 93.12 69 ILE A C 1
ATOM 598 O O . ILE A 1 69 ? -3.787 -8.502 -14.247 1.00 93.12 69 ILE A O 1
ATOM 602 N N . PRO A 1 70 ? -5.327 -6.878 -14.586 1.00 94.12 70 PRO A N 1
ATOM 603 C CA . PRO A 1 70 ? -4.633 -6.279 -15.721 1.00 94.12 70 PRO A CA 1
ATOM 604 C C . PRO A 1 70 ? -3.195 -5.943 -15.335 1.00 94.12 70 PRO A C 1
ATOM 606 O O . PRO A 1 70 ? -2.968 -5.224 -14.359 1.00 94.12 70 PRO A O 1
ATOM 609 N N . THR A 1 71 ? -2.238 -6.533 -16.048 1.00 95.19 71 THR A N 1
ATOM 610 C CA . THR A 1 71 ? -0.817 -6.426 -15.724 1.00 95.19 71 THR A CA 1
ATOM 611 C C . THR A 1 71 ? -0.073 -5.733 -16.850 1.00 95.19 71 THR A C 1
ATOM 613 O O . THR A 1 71 ? -0.287 -6.056 -18.015 1.00 95.19 71 THR A O 1
ATOM 616 N N . PHE A 1 72 ? 0.806 -4.806 -16.486 1.00 95.50 72 PHE A N 1
ATOM 617 C CA . PHE A 1 72 ? 1.533 -3.943 -17.404 1.00 95.50 72 PHE A CA 1
ATOM 618 C C . PHE A 1 72 ? 3.006 -3.869 -17.010 1.00 95.50 72 PHE A C 1
ATOM 620 O O . PHE A 1 72 ? 3.335 -3.924 -15.824 1.00 95.50 72 PHE A O 1
ATOM 627 N N . ASP A 1 73 ? 3.874 -3.678 -17.999 1.00 94.44 73 ASP A N 1
ATOM 628 C CA . ASP A 1 73 ? 5.315 -3.465 -17.797 1.00 94.44 73 ASP A CA 1
ATOM 629 C C . ASP A 1 73 ? 5.710 -1.978 -17.951 1.00 94.44 73 ASP A C 1
ATOM 631 O O . ASP A 1 73 ? 6.838 -1.582 -17.650 1.00 94.44 73 ASP A O 1
ATOM 635 N N . SER A 1 74 ? 4.757 -1.127 -18.360 1.00 95.25 74 SER A N 1
ATOM 636 C CA . SER A 1 74 ? 4.923 0.323 -18.471 1.00 95.25 74 SER A CA 1
ATOM 637 C C . SER A 1 74 ? 3.765 1.086 -17.837 1.00 95.25 74 SER A C 1
ATOM 639 O O . SER A 1 74 ? 2.601 0.687 -17.923 1.00 95.25 74 SER A O 1
ATOM 641 N N . PHE A 1 75 ? 4.079 2.209 -17.191 1.00 96.06 75 PHE A N 1
ATOM 642 C CA . PHE A 1 75 ? 3.051 3.073 -16.614 1.00 96.06 75 PHE A CA 1
ATOM 643 C C . PHE A 1 75 ? 2.260 3.826 -17.694 1.00 96.06 75 PHE A C 1
ATOM 645 O O . PHE A 1 75 ? 1.069 4.063 -17.528 1.00 96.06 75 PHE A O 1
ATOM 652 N N . ASP A 1 76 ? 2.879 4.132 -18.835 1.00 94.62 76 ASP A N 1
ATOM 653 C CA . ASP A 1 76 ? 2.184 4.766 -19.959 1.00 94.62 76 ASP A CA 1
ATOM 654 C C . ASP A 1 76 ? 1.056 3.863 -20.505 1.00 94.62 76 ASP A C 1
ATOM 656 O O . ASP A 1 76 ? -0.017 4.357 -20.848 1.00 94.62 76 ASP A O 1
ATOM 660 N N . ALA A 1 77 ? 1.234 2.534 -20.491 1.00 95.00 77 ALA A N 1
ATOM 661 C CA . ALA A 1 77 ? 0.168 1.592 -20.838 1.00 95.00 77 ALA A CA 1
ATOM 662 C C . ALA A 1 77 ? -0.952 1.542 -19.780 1.00 95.00 77 ALA A C 1
ATOM 664 O O . ALA A 1 77 ? -2.124 1.404 -20.135 1.00 95.00 77 ALA A O 1
ATOM 665 N N . VAL A 1 78 ? -0.616 1.713 -18.494 1.00 96.00 78 VAL A N 1
ATOM 666 C CA . VAL A 1 78 ? -1.618 1.876 -17.424 1.00 96.00 78 VAL A CA 1
ATOM 667 C C . VAL A 1 78 ? -2.459 3.133 -17.672 1.00 96.00 78 VAL A C 1
ATOM 669 O O . VAL A 1 78 ? -3.686 3.077 -17.592 1.00 96.00 78 VAL A O 1
ATOM 672 N N . GLU A 1 79 ? -1.824 4.251 -18.032 1.00 95.62 79 GLU A N 1
ATOM 673 C CA . GLU A 1 79 ? -2.519 5.502 -18.358 1.00 95.62 79 GLU A CA 1
ATOM 674 C C . GLU A 1 79 ? -3.369 5.401 -19.629 1.00 95.62 79 GLU A C 1
ATOM 676 O O . GLU A 1 79 ? -4.497 5.898 -19.655 1.00 95.62 79 GLU A O 1
ATOM 681 N N . ALA A 1 80 ? -2.887 4.708 -20.661 1.00 95.06 80 ALA A N 1
ATOM 682 C CA . ALA A 1 80 ? -3.682 4.430 -21.855 1.00 95.06 80 ALA A CA 1
ATOM 683 C C . ALA A 1 80 ? -4.940 3.612 -21.513 1.00 95.06 80 ALA A C 1
ATOM 685 O O . ALA A 1 80 ? -6.041 3.973 -21.931 1.00 95.06 80 ALA A O 1
ATOM 686 N N . GLY A 1 81 ? -4.804 2.573 -20.678 1.00 94.44 81 GLY A N 1
ATOM 687 C CA . GLY A 1 81 ? -5.937 1.791 -20.176 1.00 94.44 81 GLY A CA 1
ATOM 688 C C . GLY A 1 81 ? -6.914 2.624 -19.340 1.00 94.44 81 GLY A C 1
ATOM 689 O O . GLY A 1 81 ? -8.126 2.427 -19.413 1.00 94.44 81 GLY A O 1
ATOM 690 N N . ARG A 1 82 ? -6.421 3.608 -18.576 1.00 94.31 82 ARG A N 1
ATOM 691 C CA . ARG A 1 82 ? -7.283 4.549 -17.846 1.00 94.31 82 ARG A CA 1
ATOM 692 C C . ARG A 1 82 ? -8.128 5.390 -18.800 1.00 94.31 82 ARG A C 1
ATOM 694 O O . ARG A 1 82 ? -9.316 5.573 -18.550 1.00 94.31 82 ARG A O 1
ATOM 701 N N . LEU A 1 83 ? -7.519 5.921 -19.860 1.00 93.31 83 LEU A N 1
ATOM 702 C CA . LEU A 1 83 ? -8.187 6.792 -20.830 1.00 93.31 83 LEU A CA 1
ATOM 703 C C . LEU A 1 83 ? -9.164 6.033 -21.741 1.00 93.31 83 LEU A C 1
ATOM 705 O O . LEU A 1 83 ? -10.211 6.582 -22.072 1.00 93.31 83 LEU A O 1
ATOM 709 N N . GLY A 1 84 ? -8.832 4.800 -22.134 1.00 92.44 84 GLY A N 1
ATOM 710 C CA . GLY A 1 84 ? -9.659 3.978 -23.024 1.00 92.44 84 GLY A CA 1
ATOM 711 C C . GLY A 1 84 ? -10.747 3.183 -22.302 1.00 92.44 84 GLY A C 1
ATOM 712 O O . GLY A 1 84 ? -11.916 3.255 -22.672 1.00 92.44 84 GLY A O 1
ATOM 713 N N . ASP A 1 85 ? -10.373 2.472 -21.236 1.00 89.00 85 ASP A N 1
ATOM 714 C CA . ASP A 1 85 ? -11.214 1.448 -20.597 1.00 89.00 85 ASP A CA 1
ATOM 715 C C . ASP A 1 85 ? -11.660 1.834 -19.180 1.00 89.00 85 ASP A C 1
ATOM 717 O O . ASP A 1 85 ? -12.216 1.017 -18.443 1.00 89.00 85 ASP A O 1
ATOM 721 N N . SER A 1 86 ? -11.409 3.083 -18.763 1.00 88.69 86 SER A N 1
ATOM 722 C CA . SER A 1 86 ? -11.647 3.549 -17.388 1.00 88.69 86 SER A CA 1
ATOM 723 C C . SER A 1 86 ? -10.926 2.695 -16.332 1.00 88.69 86 SER A C 1
ATOM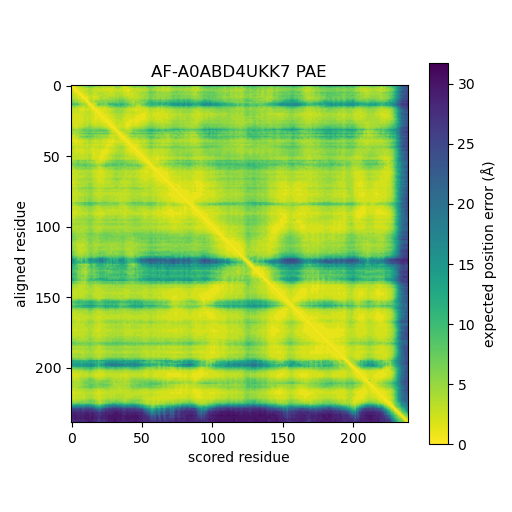 725 O O . SER A 1 86 ? -11.423 2.511 -15.216 1.00 88.69 86 SER A O 1
ATOM 727 N N . LEU A 1 87 ? -9.745 2.166 -16.676 1.00 91.81 87 LEU A N 1
ATOM 728 C CA . LEU A 1 87 ? -8.911 1.385 -15.766 1.00 91.81 87 LEU A CA 1
ATOM 729 C C . LEU A 1 87 ? -8.545 2.197 -14.516 1.00 91.81 87 LEU A C 1
ATOM 731 O O . LEU A 1 87 ? -8.037 3.314 -14.591 1.00 91.81 87 LEU A O 1
ATOM 735 N N . SER A 1 88 ? -8.763 1.606 -13.348 1.00 92.44 88 SER A N 1
ATOM 736 C CA . SER A 1 88 ? -8.573 2.249 -12.039 1.00 92.44 88 SER A CA 1
ATOM 737 C C . SER A 1 88 ? -7.672 1.460 -11.085 1.00 92.44 88 SER A C 1
ATOM 739 O O . SER A 1 88 ? -7.343 1.934 -9.990 1.00 92.44 88 SER A O 1
ATOM 741 N N . ILE A 1 89 ? -7.310 0.241 -11.487 1.00 93.88 89 ILE A N 1
ATOM 742 C CA . ILE A 1 89 ? -6.492 -0.712 -10.747 1.00 93.88 89 ILE A CA 1
ATOM 743 C C . ILE A 1 89 ? -5.672 -1.546 -11.729 1.00 93.88 89 ILE A C 1
ATOM 745 O O . ILE A 1 89 ? -6.197 -2.017 -12.734 1.00 93.88 89 ILE A O 1
ATOM 749 N N . ALA A 1 90 ? -4.389 -1.727 -11.437 1.00 95.62 90 ALA A N 1
ATOM 750 C CA . ALA A 1 90 ? -3.467 -2.440 -12.311 1.00 95.62 90 ALA A CA 1
ATOM 751 C C . ALA A 1 90 ? -2.343 -3.089 -11.503 1.00 95.62 90 ALA A C 1
ATOM 753 O O . ALA A 1 90 ? -1.957 -2.580 -10.452 1.00 95.62 90 ALA A O 1
ATOM 754 N N . LEU A 1 91 ? -1.789 -4.191 -11.999 1.00 96.88 91 LEU A N 1
ATOM 755 C CA . LEU A 1 91 ? -0.462 -4.644 -11.597 1.00 96.88 91 LEU A CA 1
ATOM 756 C C . LEU A 1 91 ? 0.563 -4.009 -12.532 1.00 96.88 91 LEU A C 1
ATOM 758 O O . LEU A 1 91 ? 0.443 -4.115 -13.748 1.00 96.88 91 LEU A O 1
ATOM 762 N N . LEU A 1 92 ? 1.575 -3.368 -11.964 1.00 96.75 92 LEU A N 1
ATOM 763 C CA . LEU A 1 92 ? 2.686 -2.791 -12.705 1.00 96.75 92 LEU A CA 1
ATOM 764 C C . LEU A 1 92 ? 3.980 -3.501 -12.317 1.00 96.75 92 LEU A C 1
ATOM 766 O O . LEU A 1 92 ? 4.333 -3.546 -11.136 1.00 96.75 92 LEU A O 1
ATOM 770 N N . ARG A 1 93 ? 4.683 -4.039 -13.311 1.00 94.44 93 ARG A N 1
ATOM 771 C CA . ARG A 1 93 ? 6.020 -4.615 -13.166 1.00 94.44 93 ARG A CA 1
ATOM 772 C C . ARG A 1 93 ? 7.063 -3.567 -13.549 1.00 94.44 93 ARG A C 1
ATOM 774 O O . ARG A 1 93 ? 7.206 -3.265 -14.730 1.00 94.44 93 ARG A O 1
ATOM 781 N N . PRO A 1 94 ? 7.788 -2.977 -12.587 1.00 94.56 94 PRO A N 1
ATOM 782 C CA . PRO A 1 94 ? 8.946 -2.166 -12.926 1.00 94.56 94 PRO A CA 1
ATOM 783 C C . PRO A 1 94 ? 10.049 -3.050 -13.524 1.00 94.56 94 PRO A C 1
ATOM 785 O O . PRO A 1 94 ? 10.309 -4.146 -13.028 1.00 94.56 94 PRO A O 1
ATOM 788 N N . LYS A 1 95 ? 10.777 -2.531 -14.515 1.00 92.75 95 LYS A N 1
ATOM 789 C CA . LYS A 1 95 ? 12.017 -3.146 -15.011 1.00 92.75 95 LYS A CA 1
ATOM 790 C C . LYS A 1 95 ? 13.071 -3.201 -13.908 1.00 92.75 95 LYS A C 1
ATOM 792 O O . LYS A 1 95 ? 13.721 -4.220 -13.688 1.00 92.75 95 LYS A O 1
ATOM 797 N N . ARG A 1 96 ? 13.247 -2.076 -13.208 1.00 91.69 96 ARG A N 1
ATOM 798 C CA . ARG A 1 96 ? 14.134 -1.969 -12.046 1.00 91.69 96 ARG A CA 1
ATOM 799 C C . ARG A 1 96 ? 13.648 -0.924 -11.060 1.00 91.69 96 ARG A C 1
ATOM 801 O O . ARG A 1 96 ? 13.123 0.122 -11.439 1.00 91.69 96 ARG A O 1
ATOM 808 N N . LEU A 1 97 ? 13.897 -1.195 -9.787 1.00 93.12 97 LEU A N 1
ATOM 809 C CA . LEU A 1 97 ? 13.742 -0.218 -8.722 1.00 93.12 97 LEU A CA 1
ATOM 810 C C . LEU A 1 97 ? 14.982 0.684 -8.687 1.00 93.12 97 LEU A C 1
ATOM 812 O O . LEU A 1 97 ? 16.102 0.180 -8.666 1.00 93.12 97 LEU A O 1
ATOM 816 N N . LEU A 1 98 ? 14.790 2.003 -8.688 1.00 93.81 98 LEU A N 1
ATOM 817 C CA . LEU A 1 98 ? 15.878 2.971 -8.493 1.00 93.81 98 LEU A CA 1
ATOM 818 C C . LEU A 1 98 ? 16.096 3.276 -7.012 1.00 93.81 98 LEU A C 1
ATOM 820 O O . LEU A 1 98 ? 17.215 3.569 -6.603 1.00 93.81 98 LEU A O 1
ATOM 824 N N . GLY A 1 99 ? 15.024 3.223 -6.223 1.00 94.00 99 GLY A N 1
ATOM 825 C CA . GLY A 1 99 ? 15.092 3.306 -4.772 1.00 94.00 99 GLY A CA 1
ATOM 826 C C . GLY A 1 99 ? 13.846 3.905 -4.133 1.00 94.00 99 GLY A C 1
ATOM 827 O O . GLY A 1 99 ? 12.918 4.380 -4.798 1.00 94.00 99 GLY A O 1
ATOM 828 N N . LEU A 1 100 ? 13.859 3.881 -2.810 1.00 96.00 100 LEU A N 1
ATOM 829 C CA . LEU A 1 100 ? 12.865 4.430 -1.913 1.00 96.00 100 LEU A CA 1
ATOM 830 C C . LEU A 1 100 ? 13.235 5.873 -1.563 1.00 96.00 100 LEU A C 1
ATOM 832 O O . LEU A 1 100 ? 14.285 6.159 -0.984 1.00 96.00 100 LEU A O 1
ATOM 836 N N . GLU A 1 101 ? 12.343 6.797 -1.879 1.00 97.00 101 GLU A N 1
ATOM 837 C CA . GLU A 1 101 ? 12.424 8.179 -1.435 1.00 97.00 101 GLU A CA 1
ATOM 838 C C . GLU A 1 101 ? 11.519 8.363 -0.214 1.00 97.00 101 GLU A C 1
ATOM 840 O O . GLU A 1 101 ? 10.341 7.998 -0.229 1.00 97.00 101 GLU A O 1
ATOM 845 N N . ILE A 1 102 ? 12.084 8.919 0.856 1.00 97.38 102 ILE A N 1
ATOM 846 C CA . ILE A 1 102 ? 11.386 9.172 2.113 1.00 97.38 102 ILE A CA 1
ATOM 847 C C . ILE A 1 102 ? 11.401 10.675 2.342 1.00 97.38 102 ILE A C 1
ATOM 849 O O . ILE A 1 102 ? 12.462 11.281 2.483 1.00 97.38 102 ILE A O 1
ATOM 853 N N . THR A 1 103 ? 10.222 11.279 2.398 1.00 97.31 103 THR A N 1
ATOM 854 C CA . THR A 1 103 ? 10.069 12.716 2.643 1.00 97.31 103 THR A CA 1
ATOM 855 C C . THR A 1 103 ? 9.213 12.933 3.875 1.00 97.31 103 THR A C 1
ATOM 857 O O . THR A 1 103 ? 8.288 12.163 4.122 1.00 97.31 103 THR A O 1
ATOM 860 N N . LYS A 1 104 ? 9.465 1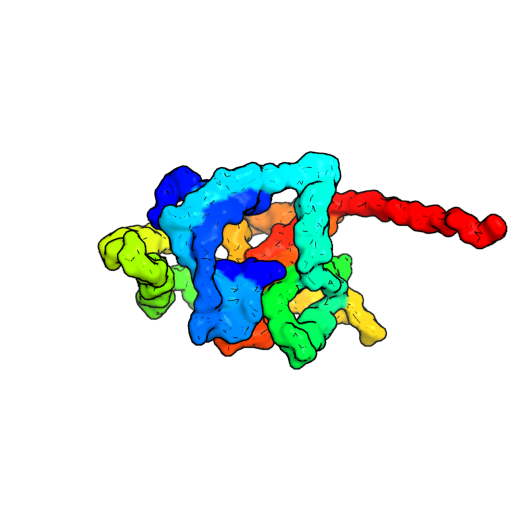3.991 4.651 1.00 97.06 104 LYS A N 1
ATOM 861 C CA . LYS A 1 104 ? 8.545 14.366 5.736 1.00 97.06 104 LYS A CA 1
ATOM 862 C C . LYS A 1 104 ? 7.157 14.618 5.154 1.00 97.06 104 LYS A C 1
ATOM 864 O O . LYS A 1 104 ? 7.029 15.322 4.153 1.00 97.06 104 LYS A O 1
ATOM 869 N N . ALA A 1 105 ? 6.135 14.043 5.779 1.00 95.19 105 ALA A N 1
ATOM 870 C CA . ALA A 1 105 ? 4.763 14.317 5.388 1.00 95.19 105 ALA A CA 1
ATOM 871 C C . ALA A 1 105 ? 4.467 15.804 5.616 1.00 95.19 105 ALA A C 1
ATOM 873 O O . ALA A 1 105 ? 4.924 16.386 6.604 1.00 95.19 105 ALA A O 1
ATOM 874 N N . ARG A 1 106 ? 3.669 16.408 4.726 1.00 93.38 106 ARG A N 1
ATOM 875 C CA . ARG A 1 106 ? 3.246 17.815 4.849 1.00 93.38 106 ARG A CA 1
ATOM 876 C C . ARG A 1 106 ? 2.684 18.114 6.242 1.00 93.38 106 ARG A C 1
ATOM 878 O O . ARG A 1 106 ? 3.054 19.108 6.853 1.00 93.38 106 ARG A O 1
ATOM 885 N N . ASN A 1 107 ? 1.832 17.214 6.730 1.00 92.25 107 ASN A N 1
ATOM 886 C CA . ASN A 1 107 ? 1.274 17.233 8.075 1.00 92.25 107 ASN A CA 1
ATOM 887 C C . ASN A 1 107 ? 1.717 15.953 8.786 1.00 92.25 107 ASN A C 1
ATOM 889 O O . ASN A 1 107 ? 1.213 14.875 8.464 1.00 92.25 107 ASN A O 1
ATOM 893 N N . GLN A 1 108 ? 2.660 16.072 9.721 1.00 92.12 108 GLN A N 1
ATOM 894 C CA . GLN A 1 108 ? 3.196 14.928 10.472 1.00 92.12 108 GLN A CA 1
ATOM 895 C C . GLN A 1 108 ? 2.186 14.373 11.483 1.00 92.12 108 GLN A C 1
ATOM 897 O O . GLN A 1 108 ? 2.151 13.170 11.715 1.00 92.12 108 GLN A O 1
ATOM 902 N N . GLU A 1 109 ? 1.316 15.243 11.994 1.00 91.75 109 GLU A N 1
ATOM 903 C CA . GLU A 1 109 ? 0.191 14.892 12.856 1.00 91.75 109 GLU A CA 1
ATOM 904 C C . GLU A 1 109 ? -1.135 14.968 12.091 1.00 91.75 109 GLU A C 1
ATOM 906 O O . GLU A 1 109 ? -1.221 15.528 10.989 1.00 91.75 109 GLU A O 1
ATOM 911 N N . TRP A 1 110 ? -2.177 14.368 12.664 1.00 90.62 110 TRP A N 1
ATOM 912 C CA . TRP A 1 110 ? -3.534 14.492 12.141 1.00 90.62 110 TRP A CA 1
ATOM 913 C C . TRP A 1 110 ? -4.050 15.917 12.326 1.00 90.62 110 TRP A C 1
ATOM 915 O O . TRP A 1 110 ? -4.119 16.414 13.450 1.00 90.62 110 TRP A O 1
ATOM 925 N N . THR A 1 111 ? -4.451 16.539 11.223 1.00 91.25 111 THR A N 1
ATOM 926 C CA . THR A 1 111 ? -5.216 17.794 11.230 1.00 91.25 111 THR A CA 1
ATOM 927 C C . THR A 1 111 ? -6.657 17.542 11.670 1.00 91.25 111 THR A C 1
A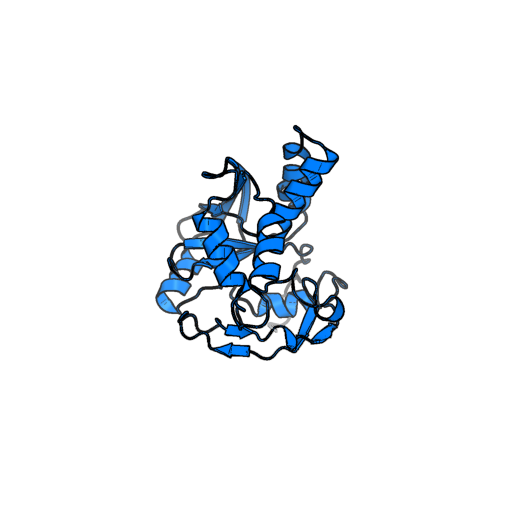TOM 929 O O . THR A 1 111 ? -7.147 16.414 11.570 1.00 91.25 111 THR A O 1
ATOM 932 N N . GLU A 1 112 ? -7.349 18.576 12.146 1.00 89.62 112 GLU A N 1
ATOM 933 C CA . GLU A 1 112 ? -8.758 18.449 12.536 1.00 89.62 112 GLU A CA 1
ATOM 934 C C . GLU A 1 112 ? -9.631 18.068 11.332 1.00 89.62 112 GLU A C 1
ATOM 936 O O . GLU A 1 112 ? -10.459 17.167 11.435 1.00 89.62 112 GLU A O 1
ATOM 941 N N . GLU A 1 113 ? -9.354 18.614 10.143 1.00 90.12 113 GLU A N 1
ATOM 942 C CA . GLU A 1 113 ? -10.087 18.257 8.926 1.00 90.12 113 GLU A CA 1
ATOM 943 C C . GLU A 1 113 ? -9.904 16.780 8.537 1.00 90.12 113 GLU A C 1
ATOM 945 O O . GLU A 1 113 ? -10.843 16.128 8.064 1.00 90.12 113 GLU A O 1
ATOM 950 N N . GLU A 1 114 ? -8.699 16.228 8.723 1.00 89.44 114 GLU A N 1
ATOM 951 C CA . GLU A 1 114 ? -8.434 14.804 8.498 1.00 89.44 114 GLU A CA 1
ATOM 952 C C . GLU A 1 114 ? -9.147 13.928 9.534 1.00 89.44 114 GLU A C 1
ATOM 954 O O . GLU A 1 114 ? -9.735 12.914 9.152 1.00 89.44 114 GLU A O 1
ATOM 959 N N . LYS A 1 115 ? -9.138 14.314 10.818 1.00 87.81 115 LYS A N 1
ATOM 960 C CA . LYS A 1 115 ? -9.860 13.591 11.880 1.00 87.81 115 LYS A CA 1
ATOM 961 C C . LYS A 1 115 ? -11.357 13.572 11.605 1.00 87.81 115 LYS A C 1
ATOM 963 O O . LYS A 1 115 ? -11.962 12.505 11.645 1.00 87.81 115 LYS A O 1
ATOM 968 N N . ASP A 1 116 ? -11.933 14.712 11.239 1.00 87.06 116 ASP A N 1
ATOM 969 C CA . ASP A 1 116 ? -13.349 14.832 10.889 1.00 87.06 116 ASP A CA 1
ATOM 970 C C . ASP A 1 116 ? -13.720 13.958 9.696 1.00 87.06 116 ASP A C 1
ATOM 972 O O . ASP A 1 116 ? -14.771 13.311 9.672 1.00 87.06 116 ASP A O 1
ATOM 976 N N . LYS A 1 117 ? -12.848 13.910 8.686 1.00 86.00 117 LYS A N 1
ATOM 977 C CA . LYS A 1 117 ? -13.049 13.034 7.534 1.00 86.00 117 LYS A CA 1
ATOM 978 C C . LYS A 1 117 ? -13.008 11.559 7.938 1.00 86.00 117 LYS A C 1
ATOM 980 O O . LYS A 1 117 ? -13.893 10.817 7.521 1.00 86.00 117 LYS A O 1
ATOM 985 N N . LEU A 1 118 ? -12.034 11.152 8.753 1.00 85.00 118 LEU A N 1
ATOM 986 C CA . LEU A 1 118 ? -11.928 9.780 9.255 1.00 85.00 118 LEU A CA 1
ATOM 987 C C . LEU A 1 118 ? -13.146 9.387 10.097 1.00 85.00 118 LEU A C 1
ATOM 989 O O . LEU A 1 118 ? -13.665 8.290 9.914 1.00 85.00 118 LEU A O 1
ATOM 993 N N . MET A 1 119 ? -13.637 10.282 10.961 1.00 82.94 119 MET A N 1
ATOM 994 C CA . MET A 1 119 ? -14.850 10.045 11.753 1.00 82.94 119 MET A CA 1
ATOM 995 C C . MET A 1 119 ? -16.059 9.796 10.845 1.00 82.94 119 MET A C 1
ATOM 997 O O . MET A 1 119 ? -16.733 8.778 10.988 1.00 82.94 119 MET A O 1
ATOM 1001 N N . ARG A 1 120 ? -16.284 10.655 9.840 1.00 82.06 120 ARG A N 1
ATOM 1002 C CA . ARG A 1 120 ? -17.379 10.468 8.870 1.00 82.06 120 ARG A CA 1
ATOM 1003 C C . ARG A 1 120 ? -17.255 9.180 8.059 1.00 82.06 120 ARG A C 1
ATOM 1005 O O . ARG A 1 120 ? -18.269 8.583 7.712 1.00 82.06 120 ARG A O 1
ATOM 1012 N N . GLU A 1 121 ? -16.037 8.773 7.709 1.00 79.62 121 GLU A N 1
ATOM 1013 C CA . GLU A 1 121 ? -15.804 7.527 6.972 1.00 79.62 121 GLU A CA 1
ATOM 1014 C C . GLU A 1 121 ? -16.038 6.288 7.847 1.00 79.62 121 GLU A C 1
ATOM 1016 O O . GLU A 1 121 ? -16.623 5.327 7.358 1.00 79.62 121 GLU A O 1
ATOM 1021 N N . GLN A 1 122 ? -15.666 6.315 9.133 1.00 75.31 122 GLN A N 1
ATOM 1022 C CA . GLN A 1 122 ? -15.933 5.212 10.069 1.00 75.31 122 GLN A CA 1
ATOM 1023 C C . GLN A 1 122 ? -17.417 5.042 10.398 1.00 75.31 122 GLN A C 1
ATOM 1025 O O . GLN A 1 122 ? -17.861 3.927 10.647 1.00 75.31 122 GLN A O 1
ATOM 1030 N N . MET A 1 123 ? -18.186 6.128 10.351 1.00 72.06 123 MET A N 1
ATOM 1031 C CA . MET A 1 123 ? -19.638 6.098 10.533 1.00 72.06 123 MET A CA 1
ATOM 1032 C C . MET A 1 123 ? -20.405 5.665 9.269 1.00 72.06 123 MET A C 1
ATOM 1034 O O . MET A 1 123 ? -21.635 5.655 9.281 1.00 72.06 123 MET A O 1
ATOM 1038 N N . GLN A 1 124 ? -19.733 5.319 8.158 1.00 63.91 124 GLN A N 1
ATOM 1039 C CA . GLN A 1 124 ? -20.442 4.806 6.980 1.00 63.91 124 GLN A CA 1
ATOM 1040 C C . GLN A 1 124 ? -21.197 3.514 7.320 1.00 63.91 124 GLN A C 1
ATOM 1042 O O . GLN A 1 124 ? -20.584 2.482 7.574 1.00 63.91 124 GLN A O 1
ATOM 1047 N N . GLY A 1 125 ? -22.530 3.578 7.242 1.00 58.66 125 GLY A N 1
ATOM 1048 C CA . GLY A 1 125 ? -23.433 2.436 7.412 1.00 58.66 125 GLY A CA 1
ATOM 1049 C C . GLY A 1 125 ? -24.220 2.416 8.723 1.00 58.66 125 GLY A C 1
ATOM 1050 O O . GLY A 1 125 ? -24.842 1.397 8.990 1.00 58.66 125 GLY A O 1
ATOM 1051 N N . ASP A 1 126 ? -24.176 3.488 9.531 1.00 61.34 126 ASP A N 1
ATOM 1052 C CA . ASP A 1 126 ? -24.870 3.625 10.831 1.00 61.34 126 ASP A CA 1
ATOM 1053 C C . ASP A 1 126 ? -24.589 2.490 11.839 1.00 61.34 126 ASP A C 1
ATOM 1055 O O . ASP A 1 126 ? -25.243 2.384 12.874 1.00 61.34 126 ASP A O 1
ATOM 1059 N N . LEU A 1 127 ? -23.589 1.648 11.560 1.00 63.19 127 LEU A N 1
ATOM 1060 C CA . LEU A 1 127 ? -23.290 0.455 12.348 1.00 63.19 127 LEU A CA 1
ATOM 1061 C C . LEU A 1 127 ? -22.533 0.779 13.641 1.00 63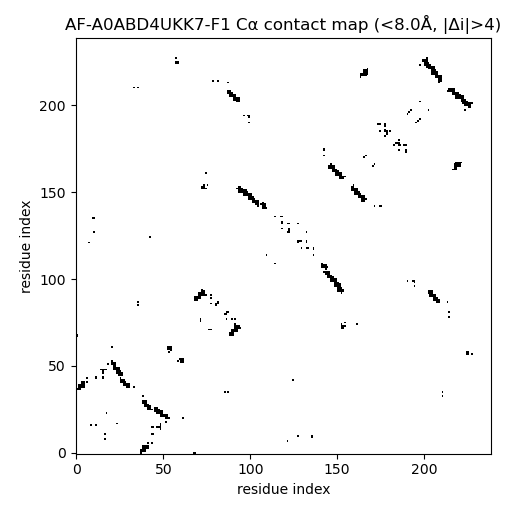.19 127 LEU A C 1
ATOM 1063 O O . LEU A 1 127 ? -22.592 0.014 14.598 1.00 63.19 127 LEU A O 1
ATOM 1067 N N . PHE A 1 128 ? -21.829 1.911 13.679 1.00 71.88 128 PHE A N 1
ATOM 1068 C CA . PHE A 1 128 ? -21.008 2.312 14.816 1.00 71.88 128 PHE A CA 1
ATOM 1069 C C . PHE A 1 128 ? -21.432 3.669 15.361 1.00 71.88 128 PHE A C 1
ATOM 1071 O O . PHE A 1 128 ? -21.729 4.597 14.605 1.00 71.88 128 PHE A O 1
ATOM 1078 N N . SER A 1 129 ? -21.400 3.806 16.686 1.00 76.00 129 SER A N 1
ATOM 1079 C CA . SER A 1 129 ? -21.714 5.068 17.347 1.00 76.00 129 SER A CA 1
ATOM 1080 C C . SER A 1 129 ? -20.616 6.117 17.134 1.00 76.00 129 SER A C 1
ATOM 1082 O O . SER A 1 129 ? -19.431 5.808 16.978 1.00 76.00 129 SER A O 1
ATOM 1084 N N . GLU A 1 130 ? -20.992 7.395 17.216 1.00 77.81 130 GLU A N 1
ATOM 1085 C CA . GLU A 1 130 ? -20.046 8.518 17.175 1.00 77.81 130 GLU A CA 1
ATOM 1086 C C . GLU A 1 130 ? -18.966 8.399 18.268 1.00 77.81 130 GLU A C 1
ATOM 1088 O O . GLU A 1 130 ? -17.790 8.692 18.040 1.00 77.81 130 GLU A O 1
ATOM 1093 N N . ALA A 1 131 ? -19.342 7.903 19.452 1.00 78.06 131 ALA A N 1
ATOM 1094 C CA . ALA A 1 131 ? -18.417 7.688 20.559 1.00 78.06 131 ALA A CA 1
ATOM 1095 C C . ALA A 1 131 ? -17.338 6.640 20.226 1.00 78.06 131 ALA A C 1
ATOM 1097 O O . ALA A 1 131 ? -16.166 6.834 20.563 1.00 78.06 131 ALA A O 1
ATOM 1098 N N . GLU A 1 132 ? -17.708 5.546 19.556 1.00 77.44 132 GLU A N 1
ATOM 1099 C CA . GLU A 1 132 ? -16.772 4.502 19.120 1.00 77.44 132 GLU A CA 1
ATOM 1100 C C . GLU A 1 132 ? -15.845 5.006 18.014 1.00 77.44 132 GLU A C 1
ATOM 1102 O O . GLU A 1 132 ? -14.626 4.839 18.121 1.00 77.44 132 GLU A O 1
ATOM 1107 N N . ALA A 1 133 ? -16.397 5.697 17.012 1.00 77.75 133 ALA A N 1
ATOM 1108 C CA . ALA A 1 133 ? -15.615 6.308 15.939 1.00 77.75 133 ALA A CA 1
ATOM 1109 C C . ALA A 1 133 ? -14.583 7.302 16.503 1.00 77.75 133 ALA A C 1
ATOM 1111 O O . ALA A 1 133 ? -13.391 7.239 16.190 1.00 77.75 133 ALA A O 1
ATOM 1112 N N . LYS A 1 134 ? -15.000 8.172 17.432 1.00 78.94 134 LYS A N 1
ATOM 1113 C CA . LYS A 1 134 ? -14.110 9.147 18.077 1.00 78.94 134 LYS A CA 1
ATOM 1114 C C . LYS A 1 134 ? -12.979 8.478 18.859 1.00 78.94 134 LYS A C 1
ATOM 1116 O O . LYS A 1 134 ? -11.824 8.885 18.728 1.00 78.94 134 LYS A O 1
ATOM 1121 N N . ARG A 1 135 ? -13.276 7.435 19.647 1.00 80.44 135 ARG A N 1
ATOM 1122 C CA . ARG A 1 135 ? -12.251 6.679 20.397 1.00 80.44 135 ARG A CA 1
ATOM 1123 C C . ARG A 1 135 ? -11.203 6.071 19.465 1.00 80.44 135 ARG A C 1
ATOM 1125 O O . ARG A 1 135 ? -10.011 6.140 19.762 1.00 80.44 135 ARG A O 1
ATOM 1132 N N . GLN A 1 136 ? -11.628 5.514 18.333 1.00 79.12 136 GLN A N 1
ATOM 1133 C CA . GLN A 1 136 ? -10.718 4.907 17.364 1.00 79.12 136 GLN A CA 1
ATOM 1134 C C . GLN A 1 136 ? -9.853 5.944 16.652 1.00 79.12 136 GLN A C 1
ATOM 1136 O O . GLN A 1 136 ? -8.644 5.737 16.541 1.00 79.12 136 GLN A O 1
ATOM 1141 N N . VAL A 1 137 ? -10.435 7.068 16.219 1.00 79.25 137 VAL A N 1
ATOM 1142 C CA . VAL A 1 137 ? -9.690 8.144 15.548 1.00 79.25 137 VAL A CA 1
ATOM 1143 C C . VAL A 1 137 ? -8.617 8.737 16.462 1.00 79.25 137 VAL A C 1
ATOM 1145 O O . VAL A 1 137 ? -7.484 8.918 16.020 1.00 79.25 137 VAL A O 1
ATOM 1148 N N . VAL A 1 138 ? -8.915 8.945 17.749 1.00 76.50 138 VAL A N 1
ATOM 1149 C CA . VAL A 1 138 ? -7.919 9.399 18.741 1.00 76.50 138 VAL A CA 1
ATOM 1150 C C . VAL A 1 138 ? -6.766 8.395 18.896 1.00 76.50 138 VAL A C 1
ATOM 1152 O O . VAL A 1 138 ? -5.621 8.792 19.098 1.00 76.50 138 VAL A O 1
ATOM 1155 N N . GLY A 1 139 ? -7.039 7.096 18.753 1.00 78.00 139 GLY A N 1
ATOM 1156 C CA . GLY A 1 139 ? -6.024 6.040 18.794 1.00 78.00 139 GLY A CA 1
ATOM 1157 C C . GLY A 1 139 ? -5.217 5.859 17.498 1.00 78.00 139 GLY A C 1
ATOM 1158 O O . GLY A 1 139 ? -4.314 5.012 17.451 1.00 78.00 139 GLY A O 1
ATOM 1159 N N . LEU A 1 140 ? -5.518 6.591 16.418 1.00 83.44 140 LEU A N 1
ATOM 1160 C CA . LEU A 1 140 ? -4.778 6.483 15.160 1.00 83.44 140 LEU A CA 1
ATOM 1161 C C . LEU A 1 140 ? -3.472 7.271 15.230 1.00 83.44 140 LEU A C 1
ATOM 1163 O O . LEU A 1 140 ? -3.453 8.487 15.378 1.00 83.44 140 LEU A O 1
ATOM 1167 N N . ARG A 1 141 ? -2.355 6.579 15.009 1.00 87.69 141 ARG A N 1
ATOM 1168 C CA . ARG A 1 141 ? -1.036 7.204 14.888 1.00 87.69 141 ARG A CA 1
ATOM 1169 C C . ARG A 1 141 ? -0.719 7.475 13.422 1.00 87.69 141 ARG A C 1
ATOM 1171 O O . ARG A 1 141 ? -0.599 6.526 12.643 1.00 87.69 141 ARG A O 1
ATOM 1178 N N . LYS A 1 142 ? -0.564 8.748 13.059 1.00 91.75 142 LYS A N 1
ATOM 1179 C CA . LYS A 1 142 ? -0.207 9.154 11.696 1.00 91.75 142 LYS A CA 1
ATOM 1180 C C . LYS A 1 142 ? 1.263 8.871 11.412 1.00 91.75 142 LYS A C 1
ATOM 1182 O O . LYS A 1 142 ? 2.118 9.161 12.240 1.00 91.75 142 LYS A O 1
ATOM 1187 N N . VAL A 1 143 ? 1.567 8.313 10.244 1.00 95.00 143 VAL A N 1
ATOM 1188 C CA . VAL A 1 143 ? 2.960 8.175 9.802 1.00 95.00 143 VAL A CA 1
ATOM 1189 C C . VAL A 1 143 ? 3.479 9.569 9.417 1.00 95.00 143 VAL A C 1
ATOM 1191 O O . VAL A 1 143 ? 2.892 10.192 8.534 1.00 95.00 143 VAL A O 1
ATOM 1194 N N . PRO A 1 144 ? 4.566 10.075 10.030 1.00 96.25 144 PRO A N 1
ATOM 1195 C CA . PRO A 1 144 ? 5.054 11.437 9.792 1.00 96.25 144 PRO A CA 1
ATOM 1196 C C . PRO A 1 144 ? 5.901 11.568 8.510 1.00 96.25 144 PRO A C 1
ATOM 1198 O O . PRO A 1 144 ? 6.582 12.573 8.297 1.00 96.25 144 PRO A O 1
ATOM 1201 N N . PHE A 1 145 ? 5.869 10.556 7.645 1.00 97.19 145 PHE A 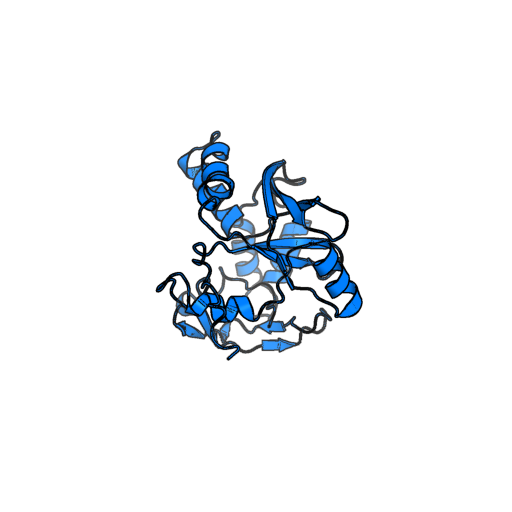N 1
ATOM 1202 C CA . PHE A 1 145 ? 6.636 10.472 6.410 1.00 97.19 145 PHE A CA 1
ATOM 1203 C C . PHE A 1 145 ? 5.748 9.999 5.264 1.00 97.19 145 PHE A C 1
ATOM 1205 O O . PHE A 1 145 ? 4.856 9.175 5.450 1.00 97.19 145 PHE A O 1
ATOM 1212 N N . ASP A 1 146 ? 6.053 10.500 4.075 1.00 97.62 146 ASP A N 1
ATOM 1213 C CA . ASP A 1 146 ? 5.569 9.969 2.816 1.00 97.62 146 ASP A CA 1
ATOM 1214 C C . ASP A 1 146 ? 6.669 9.118 2.179 1.00 97.62 146 ASP A C 1
ATOM 1216 O O . ASP A 1 146 ? 7.837 9.514 2.133 1.00 97.62 146 ASP A O 1
ATOM 1220 N N . PHE A 1 147 ? 6.275 7.952 1.677 1.00 97.56 147 PHE A N 1
ATOM 1221 C CA . PHE A 1 147 ? 7.163 7.002 1.022 1.00 97.56 147 PHE A CA 1
ATOM 1222 C C . PHE A 1 147 ? 6.858 6.970 -0.471 1.00 97.56 147 PHE A C 1
ATOM 1224 O O . PHE A 1 147 ? 5.692 6.886 -0.859 1.00 97.56 147 PHE A O 1
ATOM 1231 N N . TYR A 1 148 ? 7.887 7.004 -1.310 1.00 97.81 148 TYR A N 1
ATOM 1232 C CA . TYR A 1 148 ? 7.756 6.905 -2.760 1.00 97.81 148 TYR A CA 1
ATOM 1233 C C . TYR A 1 148 ? 8.748 5.892 -3.303 1.00 97.81 148 TYR A C 1
ATOM 1235 O O . TYR A 1 148 ? 9.897 5.869 -2.871 1.00 97.81 148 TYR A O 1
ATOM 1243 N N . TYR A 1 149 ? 8.346 5.123 -4.309 1.00 97.19 149 TYR A N 1
ATOM 1244 C CA . TYR A 1 149 ? 9.321 4.435 -5.147 1.00 97.19 149 TYR A CA 1
ATOM 1245 C C . TYR A 1 149 ? 9.614 5.242 -6.393 1.00 97.19 149 TYR A C 1
ATOM 1247 O O . TYR A 1 149 ? 8.693 5.717 -7.062 1.00 97.19 149 TYR A O 1
ATOM 1255 N N . ARG A 1 150 ? 10.905 5.3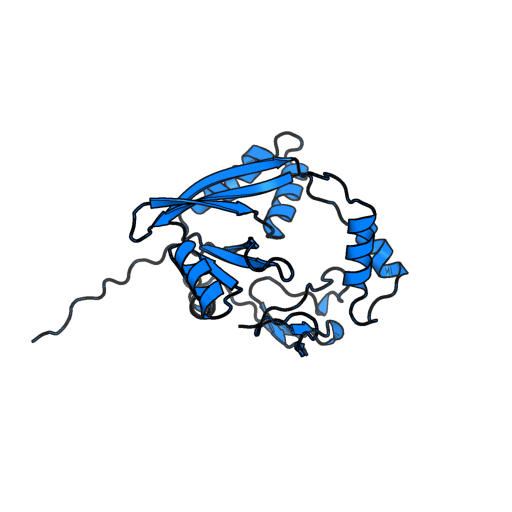27 -6.713 1.00 96.94 150 ARG A N 1
ATOM 1256 C CA . ARG A 1 150 ? 11.396 5.649 -8.048 1.00 96.94 150 ARG A CA 1
ATOM 1257 C C . ARG A 1 150 ? 11.780 4.356 -8.742 1.00 96.94 150 ARG A C 1
ATOM 1259 O O . ARG A 1 150 ? 12.455 3.508 -8.155 1.00 96.94 150 ARG A O 1
ATOM 1266 N N . TYR A 1 151 ? 11.327 4.187 -9.969 1.00 95.69 151 TYR A N 1
ATOM 1267 C CA . TYR A 1 151 ? 11.539 2.970 -10.737 1.00 95.69 151 TYR A CA 1
ATOM 1268 C C . TYR A 1 151 ? 11.568 3.283 -12.224 1.00 95.69 151 TYR A C 1
ATOM 1270 O O . TYR A 1 151 ? 11.114 4.340 -12.656 1.00 95.69 151 TYR A O 1
ATOM 1278 N N . VAL A 1 152 ? 12.099 2.343 -12.994 1.00 96.06 152 VAL A N 1
ATOM 1279 C CA . VAL A 1 152 ? 12.133 2.413 -14.452 1.00 96.06 152 VAL A CA 1
ATOM 1280 C C . VAL A 1 152 ? 11.199 1.365 -15.031 1.00 96.06 152 VAL A C 1
ATOM 1282 O O . VAL A 1 152 ? 11.144 0.240 -14.529 1.00 96.06 152 VAL A O 1
ATOM 1285 N N . CYS A 1 153 ? 10.503 1.737 -16.096 1.00 94.69 153 CYS A N 1
ATOM 1286 C CA . CYS A 1 153 ? 9.742 0.845 -16.960 1.00 94.69 153 CYS A CA 1
ATOM 1287 C C . CYS A 1 153 ? 10.344 0.828 -18.366 1.00 94.69 153 CYS A C 1
ATOM 1289 O O . CYS A 1 153 ? 10.953 1.813 -18.790 1.00 94.69 153 CYS A O 1
ATOM 1291 N N . ASP A 1 154 ? 10.138 -0.274 -19.084 1.00 87.94 154 ASP A N 1
ATOM 1292 C CA . ASP A 1 154 ? 10.395 -0.327 -20.522 1.00 87.94 154 ASP A CA 1
ATOM 1293 C C . ASP A 1 154 ? 9.202 0.286 -21.265 1.00 87.94 154 ASP A C 1
ATOM 1295 O O . ASP A 1 154 ? 8.055 -0.102 -21.038 1.00 87.94 154 ASP A O 1
ATOM 1299 N N . THR A 1 155 ? 9.457 1.248 -22.149 1.00 86.44 155 THR A N 1
ATOM 1300 C CA . THR A 1 155 ? 8.469 1.779 -23.097 1.00 86.44 155 THR A CA 1
ATOM 1301 C C . THR A 1 155 ? 8.964 1.571 -24.532 1.00 86.44 155 THR A C 1
ATOM 1303 O O . THR A 1 155 ? 10.157 1.324 -24.738 1.00 86.44 155 THR A O 1
ATOM 1306 N N . PRO A 1 156 ? 8.083 1.658 -25.547 1.00 85.69 156 PRO A N 1
ATOM 1307 C CA . PRO A 1 156 ? 8.502 1.602 -26.950 1.00 85.69 156 PRO A CA 1
ATOM 1308 C C . PRO A 1 156 ? 9.567 2.650 -27.321 1.00 85.69 156 PRO A C 1
ATOM 1310 O O . PRO A 1 156 ? 10.364 2.425 -28.227 1.00 85.69 156 PRO A O 1
ATOM 1313 N N . GLU A 1 157 ? 9.602 3.778 -26.610 1.00 87.94 157 GLU A N 1
ATOM 1314 C CA . GLU A 1 157 ? 10.541 4.888 -26.800 1.00 87.94 157 GLU A CA 1
ATOM 1315 C C . GLU A 1 157 ? 11.828 4.755 -25.964 1.00 87.94 157 GLU A C 1
ATOM 1317 O O . GLU A 1 157 ? 12.744 5.566 -26.118 1.00 87.94 157 GLU A O 1
ATOM 1322 N N . GLY A 1 158 ? 11.920 3.749 -25.088 1.00 90.38 158 GLY A N 1
ATOM 1323 C CA . GLY A 1 158 ? 13.081 3.477 -24.239 1.00 90.38 158 GLY A CA 1
ATOM 1324 C C . GLY A 1 158 ? 12.748 3.339 -22.751 1.00 90.38 158 GLY A C 1
ATOM 1325 O O . GLY A 1 158 ? 11.602 3.176 -22.345 1.00 90.38 158 GLY A O 1
ATOM 1326 N N . GLU A 1 159 ? 13.781 3.373 -21.908 1.00 94.50 159 GLU A N 1
ATOM 1327 C CA . GLU A 1 159 ? 13.608 3.337 -20.452 1.00 94.50 159 GLU A CA 1
ATOM 1328 C C . GLU A 1 159 ? 13.053 4.669 -19.934 1.00 94.50 159 GLU A C 1
ATOM 1330 O O . GLU A 1 159 ? 13.653 5.725 -20.148 1.00 94.50 159 GLU A O 1
ATOM 1335 N N . LYS A 1 160 ? 11.947 4.615 -19.185 1.00 96.19 160 LYS A N 1
ATOM 1336 C CA . LYS A 1 160 ? 11.324 5.795 -18.572 1.00 96.19 160 LYS A CA 1
ATOM 1337 C C . LYS A 1 160 ? 11.262 5.669 -17.056 1.00 96.19 160 LYS A C 1
ATOM 1339 O O . LYS A 1 160 ? 10.828 4.647 -16.522 1.00 96.19 160 LYS A O 1
ATOM 1344 N N . GLU A 1 161 ? 11.694 6.719 -16.362 1.00 96.88 161 GLU A N 1
ATOM 1345 C CA . GLU A 1 161 ? 11.613 6.815 -14.905 1.00 96.88 161 GLU A CA 1
ATOM 1346 C C . GLU A 1 161 ? 10.234 7.315 -14.459 1.00 96.88 161 GLU A C 1
ATOM 1348 O O . GLU A 1 161 ? 9.688 8.278 -14.999 1.00 96.88 161 GLU A O 1
ATOM 1353 N N . HIS A 1 162 ? 9.699 6.687 -13.416 1.00 97.06 162 HIS A N 1
ATOM 1354 C CA . HIS A 1 162 ? 8.464 7.083 -12.758 1.00 97.06 162 HIS A CA 1
ATOM 1355 C C . HIS A 1 162 ? 8.647 7.148 -11.244 1.00 97.06 162 HIS A C 1
ATOM 1357 O O . HIS A 1 162 ? 9.450 6.423 -10.652 1.00 97.06 162 HIS A O 1
ATOM 1363 N N . LYS A 1 163 ? 7.831 7.990 -10.605 1.00 97.44 163 LYS A N 1
ATOM 1364 C CA . LYS A 1 163 ? 7.765 8.142 -9.152 1.00 97.44 163 LYS A CA 1
ATOM 1365 C C . LYS A 1 163 ? 6.326 8.024 -8.680 1.00 97.44 163 LYS A C 1
ATOM 1367 O O . LYS A 1 163 ? 5.477 8.791 -9.118 1.00 97.44 163 LYS A O 1
ATOM 1372 N N . HIS A 1 164 ? 6.067 7.110 -7.750 1.00 97.81 164 HIS A N 1
ATOM 1373 C CA . HIS A 1 164 ? 4.731 6.927 -7.184 1.00 97.81 164 HIS A CA 1
ATOM 1374 C C . HIS A 1 164 ? 4.766 6.777 -5.669 1.00 97.81 164 HIS A C 1
ATOM 1376 O O . HIS A 1 164 ? 5.657 6.135 -5.110 1.00 97.81 164 HIS A O 1
ATOM 1382 N N . LYS A 1 165 ? 3.772 7.380 -5.008 1.00 97.69 165 LYS A N 1
ATOM 1383 C CA . LYS A 1 165 ? 3.604 7.315 -3.556 1.00 97.69 165 LYS A CA 1
ATOM 1384 C C . LYS A 1 165 ? 3.093 5.940 -3.141 1.00 97.69 165 LYS A C 1
ATOM 1386 O O . LYS A 1 165 ? 2.169 5.409 -3.757 1.00 97.69 165 LYS A O 1
ATOM 1391 N N . ILE A 1 166 ? 3.654 5.408 -2.066 1.00 97.44 166 ILE A N 1
ATOM 1392 C CA . ILE A 1 166 ? 3.216 4.180 -1.411 1.00 97.44 166 ILE A CA 1
ATOM 1393 C C . ILE A 1 166 ? 2.204 4.555 -0.333 1.00 97.44 166 ILE A C 1
ATOM 1395 O O . ILE A 1 166 ? 2.500 5.333 0.573 1.00 97.44 166 ILE A O 1
ATOM 1399 N N . VAL A 1 167 ? 1.005 3.989 -0.437 1.00 95.19 167 VAL A N 1
ATOM 1400 C CA . VAL A 1 167 ? -0.069 4.134 0.561 1.00 95.19 167 VAL A CA 1
ATOM 1401 C C . VAL A 1 167 ? -0.491 2.788 1.153 1.00 95.19 167 VAL A C 1
ATOM 1403 O O . VAL A 1 167 ? -1.510 2.702 1.833 1.00 95.19 167 VAL A O 1
ATOM 1406 N N . ASP A 1 168 ? 0.300 1.742 0.905 1.00 93.56 168 ASP A N 1
ATOM 1407 C CA . ASP A 1 168 ? 0.128 0.425 1.514 1.00 93.56 168 ASP A CA 1
ATOM 1408 C C . ASP A 1 168 ? 0.231 0.528 3.046 1.00 93.56 168 ASP A C 1
ATOM 1410 O O . ASP A 1 168 ? 1.238 0.989 3.598 1.00 93.56 168 ASP A O 1
ATOM 1414 N N . TRP A 1 169 ? -0.810 0.064 3.739 1.00 89.62 169 TRP A N 1
ATOM 1415 C CA . TRP A 1 169 ? -0.853 0.002 5.198 1.00 89.62 169 TRP A CA 1
ATOM 1416 C C . TRP A 1 169 ? 0.323 -0.791 5.785 1.00 89.62 169 TRP A C 1
ATOM 1418 O O . TRP A 1 169 ? 0.847 -0.419 6.838 1.00 89.62 169 TRP A O 1
ATOM 1428 N N . GLU A 1 170 ? 0.778 -1.849 5.108 1.00 92.12 170 GLU A N 1
ATOM 1429 C CA . GLU A 1 170 ? 1.899 -2.674 5.567 1.00 92.12 170 GLU A CA 1
ATOM 1430 C C . GLU A 1 170 ? 3.205 -1.867 5.643 1.00 92.12 170 GLU A C 1
ATOM 1432 O O . GLU A 1 170 ? 4.005 -2.095 6.551 1.00 92.12 170 GLU A O 1
ATOM 1437 N N . ALA A 1 171 ? 3.394 -0.864 4.775 1.00 94.56 171 ALA A N 1
ATOM 1438 C CA . ALA A 1 171 ? 4.534 0.049 4.859 1.00 94.56 171 ALA A CA 1
ATOM 1439 C C . ALA A 1 171 ? 4.441 0.954 6.100 1.00 94.56 171 ALA A C 1
ATOM 1441 O O . ALA A 1 171 ? 5.424 1.132 6.818 1.00 94.56 171 ALA A O 1
ATOM 1442 N N . GLY A 1 172 ? 3.252 1.474 6.421 1.00 94.75 172 GLY A N 1
ATOM 1443 C CA . GLY A 1 172 ? 3.036 2.260 7.641 1.00 94.75 172 GLY A CA 1
ATOM 1444 C C . GLY A 1 172 ? 3.214 1.439 8.925 1.00 94.75 172 GLY A C 1
ATOM 1445 O O . GLY A 1 172 ? 3.833 1.897 9.888 1.00 94.75 172 GLY A O 1
ATOM 1446 N N . ALA A 1 173 ? 2.726 0.197 8.934 1.00 93.94 173 ALA A N 1
ATOM 1447 C CA . ALA A 1 173 ? 2.933 -0.733 10.041 1.00 93.94 173 ALA A CA 1
ATOM 1448 C C . ALA A 1 173 ? 4.419 -1.087 10.210 1.00 93.94 173 ALA A C 1
ATOM 1450 O O . ALA A 1 173 ? 4.938 -1.065 11.329 1.00 93.94 173 ALA A O 1
ATOM 1451 N N . LEU A 1 174 ? 5.124 -1.350 9.103 1.00 96.19 174 LEU A N 1
ATOM 1452 C CA . LEU A 1 174 ? 6.563 -1.596 9.100 1.00 96.19 174 LEU A CA 1
ATOM 1453 C C . LEU A 1 174 ? 7.337 -0.401 9.666 1.00 96.19 174 LEU A C 1
ATOM 1455 O O . LEU A 1 174 ? 8.198 -0.600 10.521 1.00 96.19 174 LEU A O 1
ATOM 1459 N N . PHE A 1 175 ? 6.994 0.826 9.265 1.00 96.94 175 PHE A N 1
ATOM 1460 C CA . PHE A 1 175 ? 7.586 2.042 9.824 1.00 96.94 175 PHE A CA 1
ATOM 1461 C C . PHE A 1 175 ? 7.459 2.069 11.350 1.00 96.94 175 PHE A C 1
ATOM 1463 O O . PHE A 1 175 ? 8.454 2.245 12.054 1.00 96.94 175 PHE A O 1
ATOM 1470 N N . TRP A 1 176 ? 6.253 1.846 11.882 1.00 96.25 176 TRP A N 1
ATOM 1471 C CA . TRP A 1 176 ? 6.036 1.870 13.328 1.00 96.25 176 TRP A CA 1
ATOM 1472 C C . TRP A 1 176 ? 6.770 0.753 14.067 1.00 96.25 176 TRP A C 1
ATOM 1474 O O . TRP A 1 176 ? 7.229 0.972 15.191 1.00 96.25 176 TRP A O 1
ATOM 1484 N N . ASN A 1 177 ? 6.917 -0.416 13.445 1.00 96.88 177 ASN A N 1
ATOM 1485 C CA . ASN A 1 177 ? 7.715 -1.508 13.991 1.00 96.88 177 ASN A CA 1
ATOM 1486 C C . ASN A 1 177 ? 9.202 -1.133 14.034 1.00 96.88 177 ASN A C 1
ATOM 1488 O O . ASN A 1 177 ? 9.813 -1.207 15.098 1.00 96.88 177 ASN A O 1
ATOM 1492 N N . CYS A 1 178 ? 9.768 -0.628 12.935 1.00 97.56 178 CYS A N 1
ATOM 1493 C CA . CYS A 1 178 ? 11.154 -0.156 12.893 1.00 97.56 178 CYS A CA 1
ATOM 1494 C C . CYS A 1 178 ? 11.399 0.985 13.892 1.00 97.56 178 CYS A C 1
ATOM 1496 O O . CYS A 1 178 ? 12.393 0.972 14.614 1.00 97.56 178 CYS A O 1
ATOM 1498 N N . ARG A 1 179 ? 10.470 1.944 13.996 1.00 96.94 179 ARG A N 1
ATOM 1499 C CA . ARG A 1 179 ? 10.542 3.061 14.949 1.00 96.94 179 ARG A CA 1
ATOM 1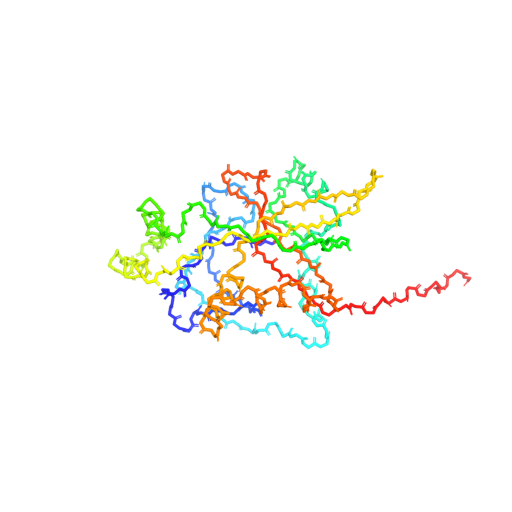500 C C . ARG A 1 179 ? 10.517 2.590 16.399 1.00 96.94 179 ARG A C 1
ATOM 1502 O O . ARG A 1 179 ? 11.224 3.159 17.225 1.00 96.94 179 ARG A O 1
ATOM 1509 N N . ARG A 1 180 ? 9.728 1.560 16.710 1.00 97.06 180 ARG A N 1
ATOM 1510 C CA . ARG A 1 180 ? 9.667 0.954 18.046 1.00 97.06 180 ARG A CA 1
ATOM 1511 C C . ARG A 1 180 ? 10.957 0.214 18.395 1.00 97.06 180 ARG A C 1
ATOM 1513 O O . ARG A 1 180 ? 11.446 0.369 19.504 1.00 97.06 180 ARG A O 1
ATOM 1520 N N . SER A 1 181 ? 11.494 -0.566 17.460 1.00 97.25 181 SER A N 1
ATOM 1521 C CA . SER A 1 181 ? 12.660 -1.425 17.702 1.00 97.25 181 SER A CA 1
ATOM 1522 C C . SER A 1 181 ? 14.001 -0.691 17.614 1.00 97.25 181 SER A C 1
ATOM 1524 O O . SER A 1 181 ? 14.947 -1.094 18.280 1.00 97.25 181 SER A O 1
ATOM 1526 N N . HIS A 1 182 ? 14.096 0.376 16.813 1.00 97.31 182 HIS A N 1
ATOM 1527 C CA . HIS A 1 182 ? 15.362 1.059 16.507 1.00 97.31 182 HIS A CA 1
ATOM 1528 C C . HIS A 1 182 ? 15.338 2.574 16.780 1.00 97.31 182 HIS A C 1
ATOM 1530 O O . HIS A 1 182 ? 16.348 3.254 16.622 1.00 97.31 182 HIS A O 1
ATOM 1536 N N . GLY A 1 183 ? 14.206 3.151 17.197 1.00 96.19 183 GLY A N 1
ATOM 1537 C CA . GLY A 1 183 ? 14.134 4.567 17.561 1.00 96.19 183 GLY A CA 1
ATOM 1538 C C . GLY A 1 183 ? 14.477 5.507 16.399 1.00 96.19 183 GLY A C 1
ATOM 1539 O O . GLY A 1 183 ? 13.827 5.497 15.352 1.00 96.19 183 GLY A O 1
ATOM 1540 N N . VAL A 1 184 ? 15.469 6.382 16.583 1.00 95.12 184 VAL A N 1
ATOM 1541 C CA . VAL A 1 184 ? 15.880 7.377 15.571 1.00 95.12 184 VAL A CA 1
ATOM 1542 C C . VAL A 1 184 ? 16.558 6.775 14.346 1.00 95.12 184 VAL A C 1
ATOM 1544 O O . VAL A 1 184 ? 16.449 7.358 13.275 1.00 95.12 184 VAL A O 1
ATOM 1547 N N . THR A 1 185 ? 17.138 5.582 14.460 1.00 96.56 185 THR A N 1
ATOM 1548 C CA . THR A 1 185 ? 17.826 4.885 13.362 1.00 96.56 185 THR A CA 1
ATOM 1549 C C . THR A 1 185 ? 16.915 3.913 12.603 1.00 96.56 185 THR A C 1
ATOM 1551 O O . THR A 1 185 ? 17.389 3.019 11.910 1.00 96.56 185 THR A O 1
ATOM 1554 N N . TRP A 1 186 ? 15.594 4.093 12.705 1.00 97.38 186 TRP A N 1
ATOM 1555 C CA . TRP A 1 186 ? 14.569 3.255 12.068 1.00 97.38 186 TRP A CA 1
ATOM 1556 C C . TRP A 1 186 ? 14.683 3.145 10.542 1.00 97.38 186 TRP A C 1
ATOM 1558 O O . TRP A 1 186 ? 14.200 2.169 9.973 1.00 97.38 186 TRP A O 1
ATOM 1568 N N . GLU A 1 187 ? 15.277 4.141 9.882 1.00 97.19 187 GLU A N 1
ATOM 1569 C CA . GLU A 1 187 ? 15.281 4.243 8.422 1.00 97.19 187 GLU A CA 1
ATOM 1570 C C . GLU A 1 187 ? 16.078 3.114 7.762 1.00 97.19 187 GLU A C 1
ATOM 1572 O O . GLU A 1 187 ? 15.605 2.519 6.799 1.00 97.19 187 GLU A O 1
ATOM 1577 N N . ALA A 1 188 ? 17.242 2.754 8.307 1.00 96.00 188 ALA A N 1
ATOM 1578 C CA . ALA A 1 188 ? 18.073 1.683 7.759 1.00 96.00 188 ALA A CA 1
ATOM 1579 C C . ALA A 1 188 ? 17.350 0.314 7.716 1.00 96.00 188 ALA A C 1
ATOM 1581 O O . ALA A 1 188 ? 17.240 -0.259 6.632 1.00 96.00 188 ALA A O 1
ATOM 1582 N N . PRO A 1 189 ? 16.779 -0.215 8.821 1.00 96.38 189 PRO A N 1
ATOM 1583 C CA . PRO A 1 189 ? 16.034 -1.475 8.772 1.00 96.38 189 PRO A CA 1
ATOM 1584 C C . PRO A 1 189 ? 14.736 -1.376 7.955 1.00 96.38 189 PRO A C 1
ATOM 1586 O O . PRO A 1 189 ? 14.286 -2.383 7.407 1.00 96.38 189 PRO A O 1
ATOM 1589 N N . PHE A 1 190 ? 14.140 -0.186 7.842 1.00 96.44 190 PHE A N 1
ATOM 1590 C CA . PHE A 1 190 ? 12.982 0.048 6.978 1.00 96.44 190 PHE A CA 1
ATOM 1591 C C . PHE A 1 190 ? 13.348 -0.095 5.493 1.00 96.44 190 PHE A C 1
ATOM 1593 O O . PHE A 1 190 ? 12.700 -0.853 4.767 1.00 96.44 190 PHE A O 1
ATOM 1600 N N . ARG A 1 191 ? 14.434 0.559 5.064 1.00 95.19 191 ARG A N 1
ATOM 1601 C CA . ARG A 1 191 ? 14.999 0.456 3.711 1.00 95.19 191 ARG A CA 1
ATOM 1602 C C . ARG A 1 191 ? 15.435 -0.960 3.374 1.00 95.19 191 ARG A C 1
ATOM 1604 O O . ARG A 1 191 ? 15.025 -1.482 2.346 1.00 95.19 191 ARG A O 1
ATOM 1611 N N . ALA A 1 192 ? 16.142 -1.640 4.275 1.00 93.31 192 ALA A N 1
ATOM 1612 C CA . ALA A 1 192 ? 16.552 -3.030 4.065 1.00 93.31 192 ALA A CA 1
ATOM 1613 C C . ALA A 1 192 ? 15.355 -3.957 3.766 1.00 93.31 192 ALA A C 1
ATOM 1615 O O . ALA A 1 192 ? 15.424 -4.868 2.939 1.00 93.31 192 ALA A O 1
ATOM 1616 N N . LYS A 1 193 ? 14.201 -3.713 4.400 1.00 92.31 193 LYS A N 1
ATOM 1617 C CA . LYS A 1 193 ? 12.975 -4.476 4.135 1.00 92.31 193 LYS A CA 1
ATOM 1618 C C . LYS A 1 193 ? 12.323 -4.112 2.800 1.00 92.31 193 LYS A C 1
ATOM 1620 O O . LYS A 1 193 ? 11.855 -5.020 2.117 1.00 92.31 193 LYS A O 1
ATOM 1625 N N . LEU A 1 194 ? 12.280 -2.835 2.435 1.00 91.38 194 LEU A N 1
ATOM 1626 C CA . LEU A 1 194 ? 11.564 -2.355 1.249 1.00 91.38 194 LEU A CA 1
ATOM 1627 C C . LEU A 1 194 ? 12.412 -2.296 -0.032 1.00 91.38 194 LEU A C 1
ATOM 1629 O O . LEU A 1 194 ? 11.857 -2.309 -1.118 1.00 91.38 194 LEU A O 1
ATOM 1633 N N . GLU A 1 195 ? 13.735 -2.302 0.056 1.00 88.50 195 GLU A N 1
ATOM 1634 C CA . GLU A 1 195 ? 14.625 -2.240 -1.109 1.00 88.50 195 GLU A CA 1
ATOM 1635 C C . GLU A 1 195 ? 15.384 -3.563 -1.270 1.00 88.50 195 GLU A C 1
ATOM 1637 O O . GLU A 1 195 ? 15.243 -4.260 -2.274 1.00 88.50 195 GLU A O 1
ATOM 1642 N N . GLU A 1 196 ? 16.137 -3.965 -0.247 1.00 79.56 196 GLU A N 1
ATOM 1643 C CA . GLU A 1 196 ? 17.092 -5.076 -0.354 1.00 79.56 196 GLU A CA 1
ATOM 1644 C C . GLU A 1 196 ? 16.404 -6.445 -0.330 1.00 79.56 196 GLU A C 1
ATOM 1646 O O . GLU A 1 196 ? 16.712 -7.326 -1.137 1.00 79.56 196 GLU A O 1
ATOM 1651 N N . SER A 1 197 ? 15.406 -6.629 0.544 1.00 77.12 197 SER A N 1
ATOM 1652 C CA . SER A 1 197 ? 14.715 -7.921 0.696 1.00 77.12 197 SER A CA 1
ATOM 1653 C C . SER A 1 197 ? 13.871 -8.337 -0.523 1.00 77.12 197 SER A C 1
ATOM 1655 O O . SER A 1 197 ? 13.306 -9.439 -0.556 1.00 77.12 197 SER A O 1
ATOM 1657 N N . LEU A 1 198 ? 13.781 -7.458 -1.527 1.00 76.56 198 LEU A N 1
ATOM 1658 C CA . LEU A 1 198 ? 13.018 -7.657 -2.754 1.00 76.56 198 LEU A CA 1
ATOM 1659 C C . LEU A 1 198 ? 13.877 -8.120 -3.942 1.00 76.56 198 LEU A C 1
ATOM 1661 O O . LEU A 1 198 ? 13.310 -8.616 -4.909 1.00 76.56 198 LEU A O 1
ATOM 1665 N N . GLY A 1 199 ? 15.216 -8.062 -3.876 1.00 66.31 199 GLY A N 1
ATOM 1666 C CA . GLY A 1 199 ? 16.100 -8.365 -5.021 1.00 66.31 199 GLY A CA 1
ATOM 1667 C C . GLY A 1 199 ? 15.978 -9.789 -5.605 1.00 66.31 199 GLY A C 1
ATOM 1668 O O . GLY A 1 199 ? 16.234 -10.020 -6.791 1.00 66.31 199 GLY A O 1
ATOM 1669 N N . GLY A 1 200 ? 15.518 -10.753 -4.801 1.00 72.62 200 GLY A N 1
ATOM 1670 C CA . GLY A 1 200 ? 15.245 -12.136 -5.221 1.00 72.62 200 GLY A CA 1
ATOM 1671 C C . GLY A 1 200 ? 13.799 -12.413 -5.649 1.00 72.62 200 GLY A C 1
ATOM 1672 O O . GLY A 1 200 ? 13.462 -13.554 -5.957 1.00 72.62 200 GLY A O 1
ATOM 1673 N N . LYS A 1 201 ? 12.932 -11.400 -5.638 1.00 83.81 201 LYS A N 1
ATOM 1674 C CA . LYS A 1 201 ? 11.487 -11.542 -5.830 1.00 83.81 201 LYS A CA 1
ATOM 1675 C C . LYS A 1 201 ? 11.046 -10.868 -7.122 1.00 83.81 201 LYS A C 1
ATOM 1677 O O . LYS A 1 201 ? 11.770 -10.048 -7.682 1.00 83.81 201 LYS A O 1
ATOM 1682 N N . ASP A 1 202 ? 9.870 -11.243 -7.598 1.00 86.88 202 ASP A N 1
ATOM 1683 C CA . ASP A 1 202 ? 9.219 -10.588 -8.728 1.00 86.88 202 ASP A CA 1
ATOM 1684 C C . ASP A 1 202 ? 8.337 -9.455 -8.192 1.00 86.88 202 ASP A C 1
ATOM 1686 O O . ASP A 1 202 ? 7.174 -9.660 -7.840 1.00 86.88 202 ASP A O 1
ATOM 1690 N N . LEU A 1 203 ? 8.948 -8.284 -7.981 1.00 91.88 203 LEU A N 1
ATOM 1691 C CA . LEU A 1 203 ? 8.267 -7.124 -7.416 1.00 91.88 203 LEU A CA 1
ATOM 1692 C C . LEU A 1 203 ? 7.279 -6.547 -8.429 1.00 91.88 203 LEU A C 1
ATOM 1694 O O . LEU A 1 203 ? 7.654 -6.087 -9.499 1.00 91.88 203 LEU A O 1
ATOM 1698 N N . MET A 1 204 ? 6.024 -6.492 -8.019 1.00 94.88 204 MET A N 1
ATOM 1699 C CA . MET A 1 204 ? 4.917 -5.842 -8.691 1.00 94.88 204 MET A CA 1
ATOM 1700 C C . MET A 1 204 ? 4.299 -4.805 -7.759 1.00 94.88 204 MET A C 1
ATOM 1702 O O . MET A 1 204 ? 4.131 -5.024 -6.552 1.00 94.88 204 MET A O 1
ATOM 1706 N N . PHE A 1 205 ? 3.892 -3.686 -8.337 1.00 96.62 205 PHE A N 1
ATOM 1707 C CA . PHE A 1 205 ? 3.071 -2.699 -7.661 1.00 96.62 205 PHE A CA 1
ATOM 1708 C C . PHE A 1 205 ? 1.613 -2.957 -8.003 1.00 96.62 205 PHE A C 1
ATOM 1710 O O . PHE A 1 205 ? 1.232 -2.920 -9.171 1.00 96.62 205 PHE A O 1
ATOM 1717 N N . LEU A 1 206 ? 0.780 -3.191 -6.989 1.00 96.56 206 LEU A N 1
ATOM 1718 C CA . LEU A 1 206 ? -0.653 -3.022 -7.163 1.00 96.56 206 LEU A CA 1
ATOM 1719 C C . LEU A 1 206 ? -0.926 -1.519 -7.153 1.00 96.56 206 LEU A C 1
ATOM 1721 O O . LEU A 1 206 ? -0.852 -0.865 -6.111 1.00 96.56 206 LEU A O 1
ATOM 1725 N N . MET A 1 207 ? -1.187 -0.990 -8.337 1.00 97.19 207 MET A N 1
ATOM 1726 C CA . MET A 1 207 ? -1.492 0.403 -8.604 1.00 97.19 207 MET A CA 1
ATOM 1727 C C . MET A 1 207 ? -2.993 0.625 -8.448 1.00 97.19 207 MET A C 1
ATOM 1729 O O . MET A 1 207 ? -3.797 -0.188 -8.902 1.00 97.19 207 MET A O 1
ATOM 1733 N N . GLY A 1 208 ? -3.384 1.734 -7.829 1.00 95.12 208 GLY A N 1
ATOM 1734 C CA . GLY A 1 208 ? -4.778 2.153 -7.764 1.00 95.12 208 GLY A CA 1
ATOM 1735 C C . GLY A 1 208 ? -4.914 3.664 -7.846 1.00 95.12 208 GLY A C 1
ATOM 1736 O O . GLY A 1 208 ? -4.153 4.392 -7.207 1.00 95.12 208 GLY A O 1
ATOM 1737 N N . ASN A 1 209 ? -5.905 4.136 -8.597 1.00 93.44 209 ASN A N 1
ATOM 1738 C CA . ASN A 1 209 ? -6.179 5.563 -8.696 1.00 93.44 209 ASN A CA 1
ATOM 1739 C C . ASN A 1 209 ? -7.082 6.082 -7.568 1.00 93.44 209 ASN A C 1
ATOM 1741 O O . ASN A 1 209 ? -7.738 5.322 -6.828 1.00 93.44 209 ASN A O 1
ATOM 1745 N N . GLN A 1 210 ? -7.108 7.405 -7.428 1.00 89.19 210 GLN A N 1
ATOM 1746 C CA . GLN A 1 210 ? -7.976 8.095 -6.484 1.00 89.19 210 GLN A CA 1
ATOM 1747 C C . GLN A 1 210 ? -9.342 8.381 -7.105 1.00 89.19 210 GLN A C 1
ATOM 1749 O O . GLN A 1 210 ? -9.446 8.791 -8.252 1.00 89.19 210 GLN A O 1
ATOM 1754 N N . HIS A 1 211 ? -10.405 8.238 -6.309 1.00 84.25 211 HIS A N 1
ATOM 1755 C CA . HIS A 1 211 ? -11.772 8.496 -6.770 1.00 84.25 211 HIS A CA 1
ATOM 1756 C C . HIS A 1 211 ? -11.942 9.910 -7.362 1.00 84.25 211 HIS A C 1
ATOM 1758 O O . HIS A 1 211 ? -12.517 10.067 -8.435 1.00 84.25 211 HIS A O 1
ATOM 1764 N N . ARG A 1 212 ? -11.428 10.932 -6.660 1.00 84.62 212 ARG A N 1
ATOM 1765 C CA . ARG A 1 212 ? -11.568 12.347 -7.043 1.00 84.62 212 ARG A CA 1
ATOM 1766 C C . ARG A 1 212 ? -10.594 12.777 -8.146 1.00 84.62 212 ARG A C 1
ATOM 1768 O O . ARG A 1 212 ? -10.916 13.686 -8.898 1.00 84.62 212 ARG A O 1
ATOM 1775 N N . PHE A 1 213 ? -9.426 12.144 -8.214 1.00 89.19 213 PHE A N 1
ATOM 1776 C CA . PHE A 1 213 ? -8.336 12.471 -9.135 1.00 89.19 213 PHE A CA 1
ATOM 1777 C C . PHE A 1 213 ? -7.867 11.168 -9.784 1.00 89.19 213 PHE A C 1
ATOM 1779 O O . PHE A 1 213 ? -6.935 10.520 -9.310 1.00 89.19 213 PHE A O 1
ATOM 1786 N N . GLN A 1 214 ? -8.609 10.708 -10.791 1.00 86.88 214 GLN A N 1
ATOM 1787 C CA . GLN A 1 214 ? -8.407 9.375 -11.370 1.00 86.88 214 GLN A CA 1
ATOM 1788 C C . GLN A 1 214 ? -7.109 9.253 -12.176 1.00 86.88 214 GLN A C 1
ATOM 1790 O O . GLN A 1 214 ? -6.637 8.142 -12.385 1.00 86.88 214 GLN A O 1
ATOM 1795 N N . ASP A 1 215 ? -6.530 10.377 -12.582 1.00 90.50 215 ASP A N 1
ATOM 1796 C CA . ASP A 1 215 ? -5.190 10.525 -13.155 1.00 90.50 215 ASP A CA 1
ATOM 1797 C C . ASP A 1 215 ? -4.067 10.377 -12.110 1.00 90.50 215 ASP A C 1
ATOM 1799 O O . ASP A 1 215 ? -2.908 10.159 -12.455 1.00 90.50 215 ASP A O 1
ATOM 1803 N N . GLN A 1 216 ? -4.390 10.457 -10.815 1.00 94.38 216 GLN A N 1
ATOM 1804 C CA . GLN A 1 216 ? -3.422 10.273 -9.738 1.00 94.38 216 GLN A CA 1
ATOM 1805 C C . GLN A 1 216 ? -3.404 8.825 -9.257 1.00 94.38 216 GLN A C 1
ATOM 1807 O O . GLN A 1 216 ? -4.293 8.372 -8.524 1.00 94.38 216 GLN A O 1
ATOM 1812 N N . TRP A 1 217 ? -2.330 8.125 -9.610 1.00 96.88 217 TRP A N 1
ATOM 1813 C CA . TRP A 1 217 ? -2.071 6.756 -9.187 1.00 96.88 217 TRP A CA 1
ATOM 1814 C C . TRP A 1 217 ? -1.219 6.677 -7.928 1.00 96.88 217 TRP A C 1
ATOM 1816 O O . TRP A 1 217 ? -0.332 7.493 -7.674 1.00 96.88 217 TRP A O 1
ATOM 1826 N N . LEU A 1 218 ? -1.488 5.648 -7.134 1.00 97.44 218 LEU A N 1
ATOM 1827 C CA . LEU A 1 218 ? -0.765 5.329 -5.914 1.00 97.44 218 LEU A CA 1
ATOM 1828 C C . LEU A 1 218 ? -0.400 3.847 -5.930 1.00 97.44 218 LEU A C 1
ATOM 1830 O O . LEU A 1 218 ? -1.157 3.016 -6.439 1.00 97.44 218 LEU A O 1
ATOM 1834 N N . ILE A 1 219 ? 0.729 3.511 -5.316 1.00 97.69 219 ILE A N 1
ATOM 1835 C CA . ILE A 1 219 ? 1.078 2.127 -5.004 1.00 97.69 219 ILE A CA 1
ATOM 1836 C C . ILE A 1 219 ? 0.272 1.745 -3.761 1.00 97.69 219 ILE A C 1
ATOM 1838 O O . ILE A 1 219 ? 0.614 2.131 -2.639 1.00 97.69 219 ILE A O 1
ATOM 1842 N N . ILE A 1 220 ? -0.836 1.034 -3.971 1.00 95.62 220 ILE A N 1
ATOM 1843 C CA . ILE A 1 220 ? -1.767 0.636 -2.907 1.00 95.62 220 ILE A CA 1
ATOM 1844 C C . ILE A 1 220 ? -1.383 -0.698 -2.269 1.00 95.62 220 ILE A C 1
ATOM 1846 O O . ILE A 1 220 ? -1.776 -0.952 -1.134 1.00 95.62 220 ILE A O 1
ATOM 1850 N N . SER A 1 221 ? -0.602 -1.538 -2.961 1.00 94.94 221 SER A N 1
ATOM 1851 C CA . SER A 1 221 ? 0.085 -2.649 -2.308 1.00 94.94 221 SER A CA 1
ATOM 1852 C C . SER A 1 221 ? 1.370 -3.082 -3.003 1.00 94.94 221 SER A C 1
ATOM 1854 O O . SER A 1 221 ? 1.499 -2.973 -4.222 1.00 94.94 221 SER A O 1
ATOM 1856 N N . LEU A 1 222 ? 2.308 -3.616 -2.221 1.00 94.25 222 LEU A N 1
ATOM 1857 C CA . LEU A 1 222 ? 3.494 -4.301 -2.729 1.00 94.25 222 LEU A CA 1
ATOM 1858 C C . LEU A 1 222 ? 3.235 -5.807 -2.844 1.00 94.25 222 LEU A C 1
ATOM 1860 O O . LEU A 1 222 ? 2.870 -6.473 -1.871 1.00 94.25 222 LEU A O 1
ATOM 1864 N N . VAL A 1 223 ? 3.453 -6.354 -4.039 1.00 92.62 223 VAL A N 1
ATOM 1865 C CA . VAL A 1 223 ? 3.276 -7.775 -4.348 1.00 92.62 223 VAL A CA 1
ATOM 1866 C C . VAL A 1 223 ? 4.617 -8.319 -4.821 1.00 92.62 223 VAL A C 1
ATOM 1868 O O . VAL A 1 223 ? 5.155 -7.845 -5.805 1.00 92.62 223 VAL A O 1
ATOM 1871 N N . TYR A 1 224 ? 5.190 -9.286 -4.111 1.00 91.25 224 TYR A N 1
ATOM 1872 C CA . TYR A 1 224 ? 6.546 -9.776 -4.393 1.00 91.25 224 TYR A CA 1
ATOM 1873 C C . TYR A 1 224 ? 6.642 -11.308 -4.267 1.00 91.25 224 TYR A C 1
ATOM 1875 O O . TYR A 1 224 ? 7.267 -11.821 -3.338 1.00 91.25 224 TYR A O 1
ATOM 1883 N N . PRO A 1 225 ? 5.984 -12.086 -5.143 1.00 89.00 225 PRO A N 1
ATOM 1884 C CA . PRO A 1 225 ? 6.159 -13.534 -5.186 1.00 89.00 225 PRO A CA 1
ATOM 1885 C C . PRO A 1 225 ? 7.625 -13.938 -5.423 1.00 89.00 225 PRO A C 1
ATOM 1887 O O . PRO A 1 225 ? 8.423 -13.150 -5.943 1.00 89.00 225 PRO A O 1
ATOM 1890 N N . PRO A 1 226 ? 7.997 -15.183 -5.079 1.00 86.25 226 PRO A N 1
ATOM 1891 C CA . PRO A 1 226 ? 9.240 -15.777 -5.562 1.00 86.25 226 PRO A CA 1
ATOM 1892 C C . PRO A 1 226 ? 9.327 -15.697 -7.093 1.00 86.25 226 PRO A C 1
ATOM 1894 O O . PRO A 1 226 ? 8.311 -15.849 -7.779 1.00 86.25 226 PRO A O 1
ATOM 1897 N N . LYS A 1 227 ? 10.533 -15.466 -7.631 1.00 82.19 227 LYS A N 1
ATOM 1898 C CA . LYS A 1 227 ? 10.760 -15.475 -9.082 1.00 82.19 227 LYS A CA 1
ATOM 1899 C C . LYS A 1 227 ? 10.397 -16.847 -9.642 1.00 82.19 227 LYS A C 1
ATOM 1901 O O . LYS A 1 227 ? 10.942 -17.859 -9.209 1.00 82.19 227 LYS A O 1
ATOM 1906 N N . ARG A 1 228 ? 9.495 -16.877 -10.621 1.00 73.94 228 ARG A N 1
ATOM 1907 C CA . ARG A 1 228 ? 9.188 -18.108 -11.350 1.00 73.94 228 ARG A CA 1
ATOM 1908 C C . ARG A 1 228 ? 10.403 -18.496 -12.182 1.00 73.94 228 ARG A C 1
ATOM 1910 O O . ARG A 1 228 ? 10.954 -17.655 -12.892 1.00 73.94 228 ARG A O 1
ATOM 1917 N N . LYS A 1 229 ? 10.795 -19.769 -12.138 1.00 64.94 229 LYS A N 1
ATOM 1918 C CA . LYS A 1 229 ? 11.665 -20.318 -13.182 1.00 64.94 229 LYS A CA 1
ATOM 1919 C C . LYS A 1 229 ? 10.898 -20.184 -14.495 1.00 64.94 229 LYS A C 1
ATOM 1921 O O . LYS A 1 229 ? 9.745 -20.612 -14.558 1.00 64.94 229 LYS A O 1
ATOM 1926 N N . GLN A 1 230 ? 11.489 -19.535 -15.497 1.00 53.03 230 GLN A N 1
ATOM 1927 C CA . GLN A 1 230 ? 10.901 -19.535 -16.831 1.00 53.03 230 GLN A CA 1
ATOM 1928 C C . GLN A 1 230 ? 10.708 -20.998 -17.230 1.00 53.03 230 GLN A C 1
ATOM 1930 O O . GLN A 1 230 ? 11.657 -21.779 -17.220 1.00 53.03 230 GLN A O 1
ATOM 1935 N N . VAL A 1 231 ? 9.462 -21.383 -17.499 1.00 45.03 231 VAL A N 1
ATOM 1936 C CA . VAL A 1 231 ? 9.203 -22.631 -18.205 1.00 45.03 231 VAL A CA 1
ATOM 1937 C C . VAL A 1 231 ? 9.710 -22.357 -19.609 1.00 45.03 231 VAL A C 1
ATOM 1939 O O . VAL A 1 231 ? 9.123 -21.532 -20.309 1.00 45.03 231 VAL A O 1
ATOM 1942 N N . GLU A 1 232 ? 10.837 -22.962 -19.984 1.00 37.38 232 GLU A N 1
ATOM 1943 C CA . GLU A 1 232 ? 11.232 -23.033 -21.385 1.00 37.38 232 GLU A CA 1
ATOM 1944 C C . GLU A 1 232 ? 10.025 -23.587 -22.137 1.00 37.38 232 GLU A C 1
ATOM 1946 O O . GLU A 1 232 ? 9.629 -24.741 -21.953 1.00 37.38 232 GLU A O 1
ATOM 1951 N N . VAL A 1 233 ? 9.382 -22.737 -22.934 1.00 38.91 233 VAL A N 1
ATOM 1952 C CA . VAL A 1 233 ? 8.450 -23.203 -23.949 1.00 38.91 233 VAL A CA 1
ATOM 1953 C C . VAL A 1 233 ? 9.334 -23.949 -24.930 1.00 38.91 233 VAL A C 1
ATOM 1955 O O . VAL A 1 233 ? 9.943 -23.344 -25.809 1.00 38.91 233 VAL A O 1
ATOM 1958 N N . GLY A 1 234 ? 9.490 -25.253 -24.705 1.00 39.09 234 GLY A N 1
ATOM 1959 C CA . GLY A 1 234 ? 10.137 -26.130 -25.657 1.00 39.09 234 GLY A CA 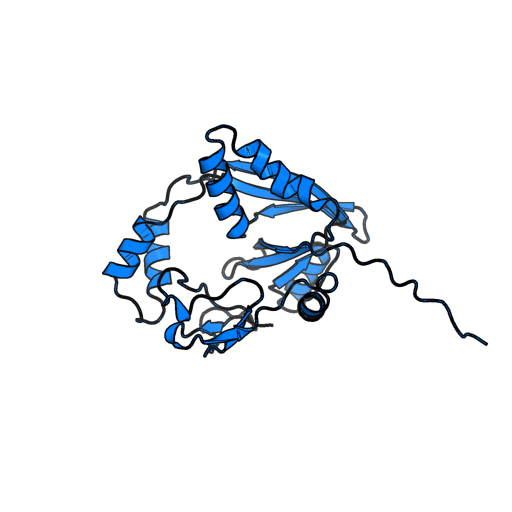1
ATOM 1960 C C . GLY A 1 234 ? 9.451 -25.903 -26.994 1.00 39.09 234 GLY A C 1
ATOM 1961 O O . GLY A 1 234 ? 8.261 -26.182 -27.136 1.00 39.09 234 GLY A O 1
ATOM 1962 N N . GLN A 1 235 ? 10.189 -25.343 -27.953 1.00 42.75 235 GLN A N 1
ATOM 1963 C CA . GLN A 1 235 ? 9.842 -25.424 -29.362 1.00 42.75 235 GLN A CA 1
ATOM 1964 C C . GLN A 1 235 ? 9.818 -26.914 -29.711 1.00 42.75 235 GLN A C 1
ATOM 1966 O O . GLN A 1 235 ? 10.837 -27.511 -30.043 1.00 42.75 235 GLN A O 1
ATOM 1971 N N . GLY A 1 236 ? 8.662 -27.537 -29.521 1.00 44.62 236 GLY A N 1
ATOM 1972 C CA . GLY A 1 236 ? 8.438 -28.953 -29.728 1.00 44.62 236 GLY A CA 1
ATOM 1973 C C . GLY A 1 236 ? 7.259 -29.137 -30.664 1.00 44.62 236 GLY A C 1
ATOM 1974 O O . GLY A 1 236 ? 6.125 -28.938 -30.243 1.00 44.62 236 GLY A O 1
ATOM 1975 N N . LEU A 1 237 ? 7.578 -29.574 -31.889 1.00 40.19 237 LEU A N 1
ATOM 1976 C CA . LEU A 1 237 ? 6.702 -30.067 -32.965 1.00 40.19 237 LEU A CA 1
ATOM 1977 C C . LEU A 1 237 ? 6.235 -29.031 -34.002 1.00 40.19 237 LEU A C 1
ATOM 1979 O O . LEU A 1 237 ? 5.055 -28.733 -34.151 1.00 40.19 237 LEU A O 1
ATOM 1983 N N . LEU A 1 238 ? 7.194 -28.573 -34.809 1.00 40.47 238 LEU A N 1
ATOM 1984 C CA . LEU A 1 238 ? 7.006 -28.492 -36.259 1.00 40.47 238 LEU A CA 1
ATOM 1985 C C . LEU A 1 238 ? 7.823 -29.630 -36.875 1.00 40.47 238 LEU A C 1
ATOM 1987 O O . LEU A 1 238 ? 8.993 -29.403 -37.138 1.00 40.47 238 LEU A O 1
ATOM 1991 N N . PHE A 1 239 ? 7.240 -30.825 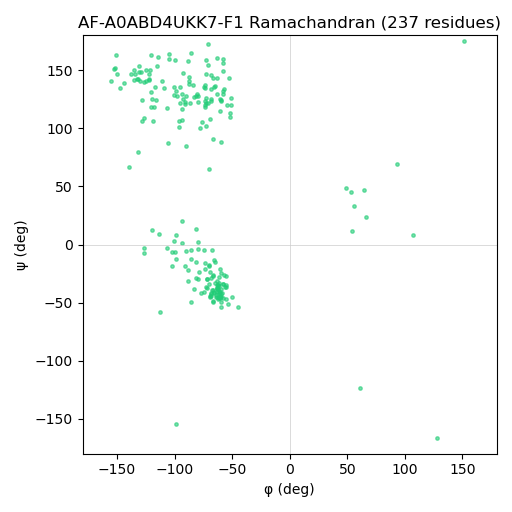-37.002 1.00 46.91 239 PHE A N 1
ATOM 1992 C CA . PHE A 1 239 ? 7.460 -31.827 -38.060 1.00 46.91 239 PHE A CA 1
ATOM 1993 C C . PHE A 1 239 ? 6.351 -32.876 -37.955 1.00 46.91 239 PHE A C 1
ATOM 1995 O O . PHE A 1 239 ? 6.103 -33.344 -36.819 1.00 46.91 239 PHE A O 1
#

Mean predicted aligned error: 6.56 Å

Foldseek 3Di:
DADEADDPQVPADPQLREDVQWDWDWDWDADPQFPQPRYIYTDSNRIHTHDGQDCPPLSVVVVVVLVVFAEELDVVVQVVCCVPVVRFKHKYQFPWWPAKDKAFDPDLFDDPVNLVVQLVSNCPPVPDDSVVSNVVSVVDHGHRIWMKIWTWGQDPVGIDIDIATAPAVVLVVLQVVLCVVPPPPSVVVSRCVVPVVQPQWRWIFTWGADRVGSVHIHRHDIDTTGDDDPPPPPPPDPD

Radius of gyration: 19.89 Å; Cα contacts (8 Å, |Δi|>4): 357; chains: 1; bounding box: 43×50×59 Å